Protein AF-A0A9D8H8R6-F1 (afdb_monomer)

Radius of gyration: 18.15 Å; Cα contacts (8 Å, |Δi|>4): 418; chains: 1; bounding box: 39×42×50 Å

Structure (mmCIF, N/CA/C/O backbone):
data_AF-A0A9D8H8R6-F1
#
_entry.id   AF-A0A9D8H8R6-F1
#
loop_
_atom_site.group_PDB
_atom_site.id
_atom_site.type_symbol
_atom_site.label_atom_id
_atom_site.label_alt_id
_atom_site.label_comp_id
_atom_site.label_asym_id
_atom_site.label_entity_id
_atom_site.label_seq_id
_atom_site.pdbx_PDB_ins_code
_atom_site.Cartn_x
_atom_site.Cartn_y
_atom_site.Cartn_z
_atom_site.occupancy
_atom_site.B_iso_or_equiv
_atom_site.auth_seq_id
_atom_site.auth_comp_id
_atom_site.auth_asym_id
_atom_site.auth_atom_id
_atom_site.pdbx_PDB_model_num
ATOM 1 N N . MET A 1 1 ? -8.840 13.798 24.757 1.00 87.50 1 MET A N 1
ATOM 2 C CA . MET A 1 1 ? -9.953 13.184 23.986 1.00 87.50 1 MET A CA 1
ATOM 3 C C . MET A 1 1 ? -10.235 11.785 24.534 1.00 87.50 1 MET A C 1
ATOM 5 O O . MET A 1 1 ? -9.310 11.179 25.064 1.00 87.50 1 MET A O 1
ATOM 9 N N . LYS A 1 2 ? -11.477 11.281 24.459 1.00 96.12 2 LYS A N 1
ATOM 10 C CA . LYS A 1 2 ? -11.848 9.933 24.943 1.00 96.12 2 LYS A CA 1
ATOM 11 C C . LYS A 1 2 ? -12.082 8.975 23.779 1.00 96.12 2 LYS A C 1
ATOM 13 O O . LYS A 1 2 ? -12.680 9.378 22.782 1.00 96.12 2 LYS A O 1
ATOM 18 N N . CYS A 1 3 ? -11.659 7.722 23.924 1.00 97.94 3 CYS A N 1
ATOM 19 C CA . CYS A 1 3 ? -11.933 6.657 22.969 1.00 97.94 3 CYS A CA 1
ATOM 20 C C . CYS A 1 3 ? -13.448 6.469 22.804 1.00 97.94 3 CYS A C 1
ATOM 22 O O . CYS A 1 3 ? -14.193 6.441 23.786 1.00 97.94 3 CYS A O 1
ATOM 24 N N . ARG A 1 4 ? -13.912 6.325 21.561 1.00 97.19 4 ARG A N 1
ATOM 25 C CA . ARG A 1 4 ? -15.327 6.125 21.229 1.00 97.19 4 ARG A CA 1
ATOM 26 C C . ARG A 1 4 ? -15.886 4.821 21.802 1.00 97.19 4 ARG A C 1
ATOM 28 O O . ARG A 1 4 ? -17.063 4.794 22.144 1.00 97.19 4 ARG A O 1
ATOM 35 N N . VAL A 1 5 ? -15.051 3.788 21.917 1.00 97.38 5 VAL A N 1
ATOM 36 C CA . VAL A 1 5 ? -15.456 2.447 22.358 1.00 97.38 5 VAL A CA 1
ATOM 37 C C . VAL A 1 5 ? -15.368 2.320 23.881 1.00 97.38 5 VAL A C 1
ATOM 39 O O . VAL A 1 5 ? -16.398 2.250 24.541 1.00 97.38 5 VAL A O 1
ATOM 42 N N . CYS A 1 6 ? -14.165 2.382 24.465 1.00 97.75 6 CYS A N 1
ATOM 43 C CA . CYS A 1 6 ? -13.973 2.148 25.906 1.00 97.75 6 CYS A CA 1
ATOM 44 C C . CYS A 1 6 ? -14.043 3.398 26.793 1.00 97.75 6 CYS A C 1
ATOM 46 O O . CYS A 1 6 ? -13.918 3.290 28.008 1.00 97.75 6 CYS A O 1
ATOM 48 N N . ARG A 1 7 ? -14.185 4.602 26.218 1.00 97.56 7 ARG A N 1
ATOM 49 C CA . ARG A 1 7 ? -14.162 5.898 26.936 1.00 97.56 7 ARG A CA 1
ATOM 50 C C . ARG A 1 7 ? -12.850 6.250 27.659 1.00 97.56 7 ARG A C 1
ATOM 52 O O . ARG A 1 7 ? -12.774 7.341 28.225 1.00 97.56 7 ARG A O 1
ATOM 59 N N . GLY A 1 8 ? -11.822 5.402 27.586 1.00 97.38 8 GLY A N 1
ATOM 60 C CA . GLY A 1 8 ? -10.466 5.685 28.071 1.00 97.38 8 GLY A CA 1
ATOM 61 C C . GLY A 1 8 ? -9.718 6.741 27.239 1.00 97.38 8 GLY A C 1
ATOM 62 O O . GLY A 1 8 ? -10.295 7.315 26.309 1.00 97.38 8 GLY A O 1
ATOM 63 N N . PRO A 1 9 ? -8.439 7.024 27.544 1.00 97.94 9 PRO A N 1
ATOM 64 C CA . PRO A 1 9 ? -7.635 7.999 26.803 1.00 97.94 9 PRO A CA 1
ATOM 65 C C . PRO A 1 9 ? -7.482 7.616 25.323 1.00 97.94 9 PRO A C 1
ATOM 67 O O . PRO A 1 9 ? -7.117 6.488 25.001 1.00 97.94 9 PRO A O 1
ATOM 70 N N . ALA A 1 10 ? -7.776 8.549 24.414 1.00 97.81 10 ALA A N 1
ATOM 71 C CA . ALA A 1 10 ? -7.543 8.360 22.981 1.00 97.81 10 ALA A CA 1
ATOM 72 C C . ALA A 1 10 ? -6.154 8.863 22.565 1.00 97.81 10 ALA A C 1
ATOM 74 O O . ALA A 1 10 ? -5.701 9.889 23.072 1.00 97.81 10 ALA A O 1
ATOM 75 N N . VAL A 1 11 ? -5.539 8.172 21.605 1.00 97.44 11 VAL A N 1
ATOM 76 C CA . VAL A 1 11 ? -4.229 8.500 21.013 1.00 97.44 11 VAL A CA 1
ATOM 77 C C . VAL A 1 11 ? -4.340 9.048 19.591 1.00 97.44 11 VAL A C 1
ATOM 79 O O . VAL A 1 11 ? -3.403 9.665 19.101 1.00 97.44 11 VAL A O 1
ATOM 82 N N . ILE A 1 12 ? -5.490 8.862 18.936 1.00 97.25 12 ILE A N 1
ATOM 83 C CA . ILE A 1 12 ? -5.758 9.389 17.597 1.00 97.25 12 ILE A CA 1
ATOM 84 C C . ILE A 1 12 ? -7.207 9.862 17.469 1.00 97.25 12 ILE A C 1
ATOM 86 O O . ILE A 1 12 ? -8.131 9.215 17.974 1.00 97.25 12 ILE A O 1
ATOM 90 N N . ASP A 1 13 ? -7.397 10.995 16.791 1.00 96.06 13 ASP A N 1
ATOM 91 C CA . ASP A 1 13 ? -8.686 11.492 16.312 1.00 96.06 13 ASP A CA 1
ATOM 92 C C . ASP A 1 13 ? -8.843 11.235 14.809 1.00 96.06 13 ASP A C 1
ATOM 94 O O . ASP A 1 13 ? -7.992 11.610 14.003 1.00 96.06 13 ASP A O 1
ATOM 98 N N . LEU A 1 14 ? -9.961 10.623 14.427 1.00 95.12 14 LEU A N 1
ATOM 99 C CA . LEU A 1 14 ? -10.373 10.398 13.045 1.00 95.12 14 LEU A CA 1
ATOM 100 C C . LEU A 1 14 ? -11.622 11.237 12.768 1.00 95.12 14 LEU A C 1
ATOM 102 O O . LEU A 1 14 ? -12.759 10.785 12.941 1.00 95.12 14 LEU A O 1
ATOM 106 N N . ARG A 1 15 ? -11.405 12.491 12.357 1.00 92.19 15 ARG A N 1
ATOM 107 C CA . ARG A 1 15 ? -12.470 13.494 12.181 1.00 92.19 15 ARG A CA 1
ATOM 108 C C . ARG A 1 15 ? -13.528 13.070 11.168 1.00 92.19 15 ARG A C 1
ATOM 110 O O . ARG A 1 15 ? -14.710 13.178 11.477 1.00 92.19 15 ARG A O 1
ATOM 117 N N . ARG A 1 16 ? -13.123 12.474 10.040 1.00 92.19 16 ARG A N 1
ATOM 118 C CA . ARG A 1 16 ? -14.040 11.916 9.027 1.00 92.19 16 ARG A CA 1
ATOM 119 C C . ARG A 1 16 ? -14.986 10.829 9.558 1.00 92.19 16 ARG A C 1
ATOM 121 O O . ARG A 1 16 ? -16.041 10.578 8.991 1.00 92.19 16 ARG A O 1
ATOM 128 N N . HIS A 1 17 ? -14.625 10.173 10.664 1.00 89.81 17 HIS A N 1
ATOM 129 C CA . HIS A 1 17 ? -15.460 9.175 11.340 1.00 89.81 17 HIS A CA 1
ATOM 130 C C . HIS A 1 17 ? -16.143 9.718 12.599 1.00 89.81 17 HIS A C 1
ATOM 132 O O . HIS A 1 17 ? -16.852 8.970 13.284 1.00 89.81 17 HIS A O 1
ATOM 138 N N . ASN A 1 18 ? -15.920 10.997 12.924 1.00 92.38 18 ASN A N 1
ATOM 139 C CA . ASN A 1 18 ? -16.314 11.627 14.178 1.00 92.38 18 ASN A CA 1
ATOM 140 C C . ASN A 1 18 ? -16.011 10.705 15.379 1.00 92.38 18 ASN A C 1
ATOM 142 O O . ASN A 1 18 ? -16.887 10.340 16.172 1.00 92.38 18 ASN A O 1
ATOM 146 N N . ALA A 1 19 ? -14.781 10.191 15.426 1.00 95.19 19 ALA A N 1
ATOM 147 C CA . ALA A 1 19 ? -14.370 9.170 16.377 1.00 95.19 19 ALA A CA 1
ATOM 148 C C . ALA A 1 19 ? -12.926 9.387 16.824 1.00 95.19 19 ALA A C 1
ATOM 150 O O . ALA A 1 19 ? -12.072 9.758 16.029 1.00 95.19 19 ALA A O 1
ATOM 151 N N . ASN A 1 20 ? -12.652 9.087 18.092 1.00 97.38 20 ASN A N 1
ATOM 152 C CA . ASN A 1 20 ? -11.293 9.007 18.619 1.00 97.38 20 ASN A CA 1
ATOM 153 C C . ASN A 1 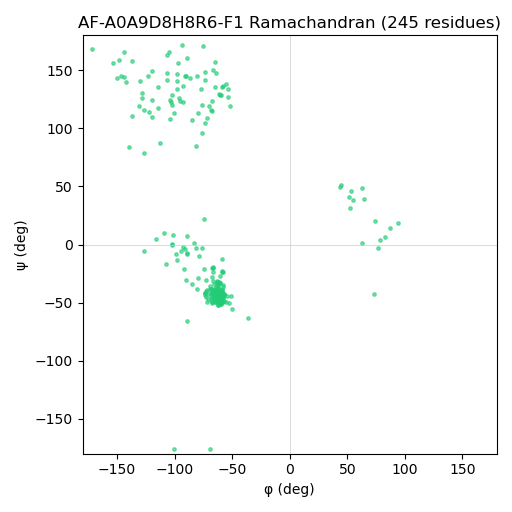20 ? -11.058 7.593 19.139 1.00 97.38 20 ASN A C 1
ATOM 155 O O . ASN A 1 20 ? -11.990 6.964 19.653 1.00 97.38 20 ASN A O 1
ATOM 159 N N . PHE A 1 21 ? -9.826 7.106 19.078 1.00 98.31 21 PHE A N 1
ATOM 160 C CA . PHE A 1 21 ? -9.501 5.737 19.461 1.00 98.31 21 PHE A CA 1
ATOM 161 C C . PHE A 1 21 ? -8.315 5.689 20.427 1.00 98.31 21 PHE A C 1
ATOM 163 O O . PHE A 1 21 ? -7.374 6.472 20.307 1.00 98.31 21 PHE A O 1
ATOM 170 N N . CYS A 1 22 ? -8.386 4.800 21.424 1.00 98.38 22 CYS A N 1
ATOM 171 C CA . CYS A 1 22 ? -7.199 4.354 22.157 1.00 98.38 22 CYS A CA 1
ATOM 172 C C . CYS A 1 22 ? -6.404 3.371 21.268 1.00 98.38 22 CYS A C 1
ATOM 174 O O . CYS A 1 22 ? -6.938 2.966 20.232 1.00 98.38 22 CYS A O 1
ATOM 176 N N . PRO A 1 23 ? -5.178 2.966 21.649 1.00 98.38 23 PRO A N 1
ATOM 177 C CA . PRO A 1 23 ? -4.340 2.087 20.829 1.00 98.38 23 PRO A CA 1
ATOM 178 C C . PRO A 1 23 ? -5.060 0.823 20.339 1.00 98.38 23 PRO A C 1
ATOM 180 O O . PRO A 1 23 ? -5.199 0.619 19.138 1.00 98.38 23 PRO A O 1
ATOM 183 N N . GLU A 1 24 ? -5.621 0.040 21.262 1.00 98.25 24 GLU A N 1
ATOM 184 C CA . GLU A 1 24 ?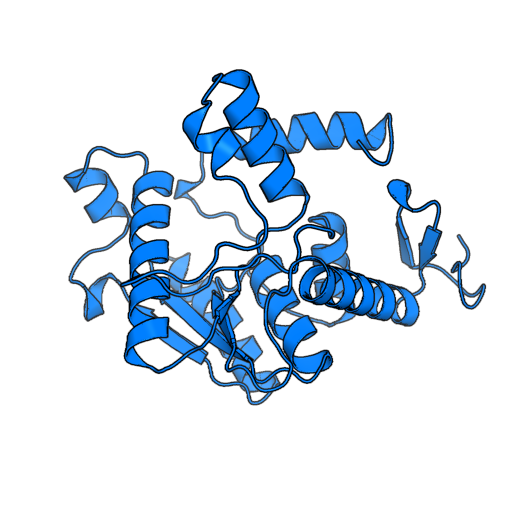 -6.287 -1.237 20.966 1.00 98.25 24 GLU A CA 1
ATOM 185 C C . GLU A 1 24 ? -7.463 -1.076 19.993 1.00 98.25 24 GLU A C 1
ATOM 187 O O . GLU A 1 24 ? -7.570 -1.778 18.989 1.00 98.25 24 GLU A O 1
ATOM 192 N N . HIS A 1 25 ? -8.343 -0.104 20.254 1.00 98.50 25 HIS A N 1
ATOM 193 C CA . HIS A 1 25 ? -9.523 0.109 19.417 1.00 98.50 25 HIS A CA 1
ATOM 194 C C . HIS A 1 25 ? -9.197 0.765 18.074 1.00 98.50 25 HIS A C 1
ATOM 196 O O . HIS A 1 25 ? -10.002 0.662 17.150 1.00 98.50 25 HIS A O 1
ATOM 202 N N . PHE A 1 26 ? -8.057 1.448 17.952 1.00 98.56 26 PHE A N 1
ATOM 203 C CA . PHE A 1 26 ? -7.596 1.960 16.666 1.00 98.56 26 PHE A CA 1
ATOM 204 C C . PHE A 1 26 ? -7.094 0.822 15.775 1.00 98.56 26 PHE A C 1
ATOM 206 O O . PHE A 1 26 ? -7.484 0.727 14.617 1.00 98.56 26 PHE A O 1
ATOM 213 N N . VAL A 1 27 ? -6.304 -0.088 16.338 1.00 98.56 27 VAL A N 1
ATOM 214 C CA . VAL A 1 27 ? -5.822 -1.279 15.633 1.00 98.56 27 VAL A CA 1
ATOM 215 C C . VAL A 1 27 ? -6.999 -2.144 15.167 1.00 98.56 27 VAL A C 1
ATOM 217 O O . VAL A 1 27 ? -7.095 -2.467 13.984 1.00 98.56 27 VAL A O 1
ATOM 220 N N . ALA A 1 28 ? -7.977 -2.390 16.047 1.00 98.44 28 ALA A N 1
ATOM 221 C CA . ALA A 1 28 ? -9.216 -3.082 15.683 1.00 98.44 28 ALA A CA 1
ATOM 222 C C . ALA A 1 28 ? -10.028 -2.335 14.602 1.00 98.44 28 ALA A C 1
ATOM 224 O O . ALA A 1 28 ? -10.685 -2.957 13.765 1.00 98.44 28 ALA A O 1
ATOM 225 N N . HIS A 1 29 ? -9.992 -0.996 14.593 1.00 98.19 29 HIS A N 1
ATOM 226 C CA . HIS A 1 29 ? -10.621 -0.198 13.542 1.00 98.19 29 HIS A CA 1
ATOM 227 C C . HIS A 1 29 ? -9.943 -0.412 12.180 1.00 98.19 29 HIS A C 1
ATOM 229 O O . HIS A 1 29 ? -10.655 -0.590 11.190 1.00 98.19 29 HIS A O 1
ATOM 235 N N . CYS A 1 30 ? -8.607 -0.448 12.128 1.00 98.69 30 CYS A N 1
ATOM 236 C CA . CYS A 1 30 ? -7.853 -0.742 10.906 1.00 98.69 30 CYS A CA 1
ATOM 237 C C . CYS A 1 30 ? -8.156 -2.152 10.377 1.00 98.69 30 CYS A C 1
ATOM 239 O O . CYS A 1 30 ? -8.500 -2.297 9.203 1.00 98.69 30 CYS A O 1
ATOM 241 N N . GLU A 1 31 ? -8.124 -3.170 11.246 1.00 98.69 31 GLU A N 1
ATOM 242 C CA . GLU A 1 31 ? -8.502 -4.550 10.902 1.00 98.69 31 GLU A CA 1
ATOM 243 C C . GLU A 1 31 ? -9.917 -4.618 10.306 1.00 98.69 31 GLU A C 1
ATOM 245 O O . GLU A 1 31 ? -10.147 -5.265 9.282 1.00 98.69 31 GLU A O 1
ATOM 250 N N . GLU A 1 32 ? -10.876 -3.905 10.902 1.00 98.38 32 GLU A N 1
ATOM 251 C CA . GLU A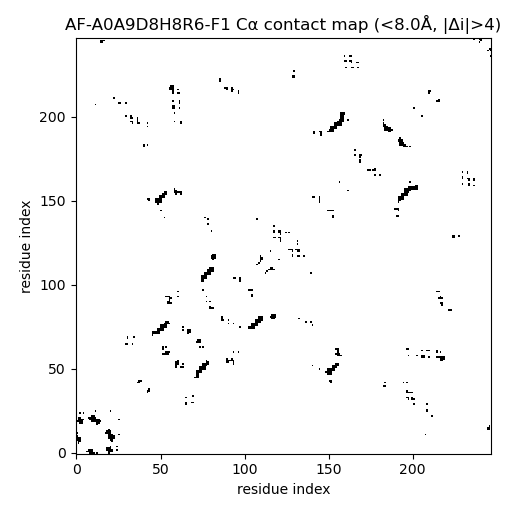 1 32 ? -12.251 -3.864 10.410 1.00 98.38 32 GLU A CA 1
ATOM 252 C C . GLU A 1 32 ? -12.389 -3.105 9.080 1.00 98.38 32 GLU A C 1
ATOM 254 O O . GLU A 1 32 ? -13.178 -3.522 8.231 1.00 98.38 32 GLU A O 1
ATOM 259 N N . GLN A 1 33 ? -11.631 -2.026 8.844 1.00 98.50 33 GLN A N 1
ATOM 260 C CA . GLN A 1 33 ? -11.639 -1.359 7.535 1.00 98.50 33 GLN A CA 1
ATOM 261 C C . GLN A 1 33 ? -11.088 -2.271 6.433 1.00 98.50 33 GLN A C 1
ATOM 263 O O . GLN A 1 33 ? -11.703 -2.352 5.367 1.00 98.50 33 GLN A O 1
ATOM 268 N N . VAL A 1 34 ? -10.001 -3.005 6.695 1.00 98.75 34 VAL A N 1
ATOM 269 C CA . VAL A 1 34 ? -9.450 -3.989 5.747 1.00 98.75 34 VAL A CA 1
ATOM 270 C C . VAL A 1 34 ? -10.442 -5.126 5.512 1.00 98.75 34 VAL A C 1
ATOM 272 O O . VAL A 1 34 ? -10.749 -5.446 4.365 1.00 98.75 34 VAL A O 1
ATOM 275 N N . ARG A 1 35 ? -11.037 -5.691 6.570 1.00 98.44 35 ARG A N 1
ATOM 276 C CA . ARG A 1 35 ? -12.062 -6.742 6.447 1.00 98.44 35 ARG A CA 1
ATOM 277 C C . ARG A 1 35 ? -13.256 -6.275 5.614 1.00 98.44 35 ARG A C 1
ATOM 279 O O . ARG A 1 35 ? -13.743 -7.017 4.761 1.00 98.44 35 ARG A O 1
ATOM 286 N N . ARG A 1 36 ? -13.722 -5.039 5.825 1.00 98.31 36 ARG A N 1
ATOM 287 C CA . ARG A 1 36 ? -14.791 -4.431 5.017 1.00 98.31 36 ARG A CA 1
ATOM 288 C C . ARG A 1 36 ? -14.381 -4.266 3.564 1.00 98.31 36 ARG A C 1
ATOM 290 O O . ARG A 1 36 ? -15.194 -4.572 2.700 1.00 98.31 36 ARG A O 1
ATOM 297 N N . ALA A 1 37 ? -13.161 -3.804 3.297 1.00 98.38 37 ALA A N 1
ATOM 298 C CA . ALA A 1 37 ? -12.640 -3.650 1.943 1.00 98.38 37 ALA A CA 1
ATOM 299 C C . ALA A 1 37 ? -12.610 -4.987 1.191 1.00 98.38 37 ALA A C 1
ATOM 301 O O . ALA A 1 37 ? -13.184 -5.094 0.106 1.00 98.38 37 ALA A O 1
ATOM 302 N N . VAL A 1 38 ? -12.014 -6.008 1.813 1.00 98.50 38 VAL A N 1
ATOM 303 C CA . VAL A 1 38 ? -11.887 -7.356 1.246 1.00 98.50 38 VAL A CA 1
ATOM 304 C C . VAL A 1 38 ? -13.259 -7.950 0.937 1.00 98.50 38 VAL A C 1
ATOM 306 O O . VAL A 1 38 ? -13.487 -8.412 -0.179 1.00 98.50 38 VAL A O 1
ATOM 309 N N . ARG A 1 39 ? -14.206 -7.863 1.881 1.00 98.00 39 ARG A N 1
ATOM 310 C CA . ARG A 1 39 ? -15.570 -8.386 1.699 1.00 98.00 39 ARG A CA 1
ATOM 311 C C . ARG A 1 39 ? -16.382 -7.608 0.668 1.00 98.00 39 ARG A C 1
ATOM 313 O O . ARG A 1 39 ? -17.078 -8.221 -0.130 1.00 98.00 39 ARG A O 1
ATOM 320 N N . HIS A 1 40 ? -16.326 -6.276 0.696 1.00 98.19 40 HIS A N 1
ATOM 321 C CA . HIS A 1 40 ? -17.148 -5.429 -0.173 1.00 98.19 40 HIS A CA 1
ATOM 322 C C . HIS A 1 40 ? -16.823 -5.636 -1.653 1.00 98.19 40 HIS A C 1
ATOM 324 O O . HIS A 1 40 ? -17.733 -5.670 -2.475 1.00 98.19 40 HIS A O 1
ATOM 330 N N . PHE A 1 41 ? -15.540 -5.813 -1.973 1.00 97.94 41 PHE A N 1
ATOM 331 C CA . PHE A 1 41 ? -15.076 -6.009 -3.344 1.00 97.94 41 PHE A CA 1
ATOM 332 C C . PHE A 1 41 ? -14.768 -7.465 -3.702 1.00 97.94 41 PHE A C 1
ATOM 334 O O . PHE A 1 41 ? -14.204 -7.698 -4.768 1.00 97.94 41 PHE A O 1
ATOM 341 N N . ALA A 1 42 ? -15.102 -8.425 -2.828 1.00 97.69 42 ALA A N 1
ATOM 342 C CA . ALA A 1 42 ? -14.752 -9.839 -2.995 1.00 97.69 42 ALA A CA 1
ATOM 343 C C . ALA A 1 42 ? -13.283 -10.012 -3.440 1.00 97.69 42 ALA A C 1
ATOM 345 O O . ALA A 1 42 ? -12.979 -10.622 -4.469 1.00 97.69 42 ALA A O 1
ATOM 346 N N . MET A 1 43 ? -12.372 -9.365 -2.700 1.00 98.50 43 MET A N 1
ATOM 347 C CA . MET A 1 43 ? -10.963 -9.262 -3.085 1.00 98.50 43 MET A CA 1
ATOM 348 C C . MET A 1 43 ? -10.283 -10.634 -3.107 1.00 98.50 43 MET A C 1
ATOM 350 O O . MET A 1 43 ? -9.530 -10.897 -4.039 1.00 98.50 43 MET A O 1
ATOM 354 N N . PHE A 1 44 ? -10.545 -11.465 -2.099 1.00 98.06 44 PHE A N 1
ATOM 355 C CA . PHE A 1 44 ? -10.046 -12.833 -1.925 1.00 98.06 44 PHE A CA 1
ATOM 356 C C . PHE A 1 44 ? -10.763 -13.491 -0.732 1.00 98.06 44 PHE A C 1
ATOM 358 O O . PHE A 1 44 ? -11.450 -12.808 0.039 1.00 98.06 44 PHE A O 1
ATOM 365 N N . GLU A 1 45 ? -10.609 -14.803 -0.591 1.00 96.50 45 GLU A N 1
ATOM 366 C CA . GLU A 1 45 ? -11.192 -15.638 0.462 1.00 96.50 45 GLU A CA 1
ATOM 367 C C . GLU A 1 45 ? -10.136 -16.086 1.497 1.00 96.50 45 GLU A C 1
ATOM 369 O O . GLU A 1 45 ? -8.939 -16.021 1.229 1.00 96.50 45 GLU A O 1
ATOM 374 N N . PRO A 1 46 ? -10.531 -16.552 2.701 1.00 93.25 46 PRO A N 1
ATOM 375 C CA . PRO A 1 46 ? -9.579 -16.990 3.731 1.00 93.25 46 PRO A CA 1
ATOM 376 C C . PRO A 1 46 ? -8.620 -18.120 3.320 1.00 93.25 46 PRO A C 1
ATOM 378 O O . PRO A 1 46 ? -7.570 -18.258 3.939 1.00 93.25 46 PRO A O 1
ATOM 381 N N . GLY A 1 47 ? -8.980 -18.934 2.323 1.00 94.62 47 GLY A N 1
ATOM 382 C CA . GLY A 1 47 ? -8.136 -20.020 1.810 1.00 94.62 47 GLY A CA 1
ATOM 383 C C . GLY A 1 47 ? -7.179 -19.614 0.685 1.00 94.62 47 GLY A C 1
ATOM 384 O O . GLY A 1 47 ? -6.344 -20.429 0.300 1.00 94.62 47 GLY A O 1
ATOM 385 N N . ASP A 1 48 ? -7.296 -18.390 0.165 1.00 98.12 48 ASP A N 1
ATOM 386 C CA . ASP A 1 48 ? -6.480 -17.910 -0.950 1.00 98.12 48 ASP A CA 1
ATOM 387 C C . ASP A 1 48 ? -5.044 -17.618 -0.496 1.00 98.12 48 ASP A C 1
ATOM 389 O O . ASP A 1 48 ? -4.803 -17.040 0.571 1.00 98.12 48 ASP A O 1
ATOM 393 N N . ARG A 1 49 ? -4.069 -17.949 -1.347 1.00 98.06 49 ARG A N 1
ATOM 394 C CA . ARG A 1 49 ? -2.669 -17.562 -1.159 1.00 98.06 49 ARG A CA 1
ATOM 395 C C . ARG A 1 49 ? -2.473 -16.120 -1.602 1.00 98.06 49 ARG A C 1
ATOM 397 O O . ARG A 1 49 ? -2.550 -15.792 -2.790 1.00 98.06 49 ARG A O 1
ATOM 404 N N . VAL A 1 50 ? -2.170 -15.256 -0.640 1.00 98.75 50 VAL A N 1
ATOM 405 C CA . VAL A 1 50 ? -2.010 -13.819 -0.858 1.00 98.75 50 VAL A CA 1
ATOM 406 C C . VAL A 1 50 ? -0.538 -13.465 -1.043 1.00 98.75 50 VAL A C 1
ATOM 408 O O . VAL A 1 50 ? 0.290 -13.745 -0.181 1.00 98.75 50 VAL A O 1
ATOM 411 N N . LEU A 1 51 ? -0.220 -12.779 -2.140 1.00 98.88 51 LEU A N 1
ATOM 412 C CA . LEU A 1 51 ? 1.090 -12.172 -2.365 1.00 98.88 51 LEU A CA 1
ATOM 413 C C . LEU A 1 51 ? 1.030 -10.676 -2.060 1.00 98.88 51 LEU A C 1
ATOM 415 O O . LEU A 1 51 ? 0.381 -9.914 -2.780 1.00 98.88 51 LEU A O 1
ATOM 419 N N . VAL A 1 52 ? 1.718 -10.220 -1.020 1.00 98.88 52 VAL A N 1
ATOM 420 C CA . VAL A 1 52 ? 1.781 -8.797 -0.667 1.00 98.88 52 VAL A CA 1
ATOM 421 C C . VAL A 1 52 ? 2.998 -8.164 -1.331 1.00 98.88 52 VAL A C 1
ATOM 423 O O . VAL A 1 52 ? 4.127 -8.577 -1.101 1.00 98.88 52 VAL A O 1
ATOM 426 N N . ALA A 1 53 ? 2.794 -7.129 -2.143 1.00 98.56 53 ALA A N 1
ATOM 427 C CA . ALA A 1 53 ? 3.889 -6.326 -2.677 1.00 98.56 53 ALA A CA 1
ATOM 428 C C . ALA A 1 53 ? 4.464 -5.426 -1.569 1.00 98.56 53 ALA A C 1
ATOM 430 O O . ALA A 1 53 ? 3.854 -4.414 -1.209 1.00 98.56 53 ALA A O 1
ATOM 431 N N . VAL A 1 54 ? 5.636 -5.790 -1.045 1.00 98.00 54 VAL A N 1
ATOM 432 C CA . VAL A 1 54 ? 6.294 -5.134 0.092 1.00 98.00 54 VAL A CA 1
ATOM 433 C C . VAL A 1 54 ? 7.427 -4.246 -0.406 1.00 98.00 54 VAL A C 1
ATOM 435 O O . VAL A 1 54 ? 8.348 -4.722 -1.060 1.00 98.00 54 VAL A O 1
ATOM 438 N N . SER A 1 55 ? 7.385 -2.951 -0.090 1.00 95.69 55 SER A N 1
ATOM 439 C CA . SER A 1 55 ? 8.438 -1.997 -0.471 1.00 95.69 55 SER A CA 1
ATOM 440 C C . SER A 1 55 ? 9.389 -1.643 0.671 1.00 95.69 55 SER A C 1
ATOM 442 O O . SER A 1 55 ? 10.249 -0.797 0.479 1.00 95.69 55 SER A O 1
ATOM 444 N N . GLY A 1 56 ? 9.188 -2.196 1.872 1.00 95.56 56 GLY A N 1
ATOM 445 C CA . GLY A 1 56 ? 9.870 -1.747 3.097 1.00 95.56 56 GLY A CA 1
ATOM 446 C C . GLY A 1 56 ? 9.310 -0.440 3.678 1.00 95.56 56 GLY A C 1
ATOM 447 O O . GLY A 1 56 ? 9.727 -0.008 4.749 1.00 95.56 56 GLY A O 1
ATOM 448 N N . GLY A 1 57 ? 8.337 0.172 2.996 1.00 96.81 57 GLY A N 1
ATOM 449 C CA . GLY A 1 57 ? 7.637 1.364 3.458 1.00 96.81 57 GLY A CA 1
ATOM 450 C C . GLY A 1 57 ? 6.409 1.034 4.303 1.00 96.81 57 GLY A C 1
ATOM 451 O O . GLY A 1 57 ? 5.829 -0.056 4.201 1.00 96.81 57 GLY A O 1
ATOM 452 N N . LYS A 1 58 ? 5.987 2.036 5.077 1.00 97.31 58 LYS A N 1
ATOM 453 C CA . LYS A 1 58 ? 4.844 2.042 5.998 1.00 97.31 58 LYS A CA 1
ATOM 454 C C . LYS A 1 58 ? 3.630 1.247 5.511 1.00 97.31 58 LYS A C 1
ATOM 456 O O . LYS A 1 58 ? 3.251 0.271 6.148 1.00 97.31 58 LYS A O 1
ATOM 461 N N . ASP A 1 59 ? 3.014 1.640 4.395 1.00 98.25 59 ASP A N 1
ATOM 462 C CA . ASP A 1 59 ? 1.708 1.090 3.996 1.00 98.25 59 ASP A CA 1
ATOM 463 C C . ASP A 1 59 ? 1.803 -0.379 3.594 1.00 98.25 59 ASP A C 1
ATOM 465 O O . ASP A 1 59 ? 0.930 -1.179 3.914 1.00 98.25 59 ASP A O 1
ATOM 469 N N . SER A 1 60 ? 2.888 -0.756 2.919 1.00 98.25 60 SER A N 1
ATOM 470 C CA . SER A 1 60 ? 3.085 -2.135 2.480 1.00 98.25 60 SER A CA 1
ATOM 471 C C . SER A 1 60 ? 3.347 -3.091 3.648 1.00 98.25 60 SER A C 1
ATOM 473 O O . SER A 1 60 ? 2.803 -4.194 3.664 1.00 98.25 60 SER A O 1
ATOM 475 N N . LEU A 1 61 ? 4.109 -2.649 4.656 1.00 98.62 61 LEU A N 1
ATOM 476 C CA . LEU A 1 61 ? 4.354 -3.423 5.874 1.00 98.62 61 LEU A CA 1
ATOM 477 C C . LEU A 1 61 ? 3.115 -3.460 6.777 1.00 98.62 61 LEU A C 1
ATOM 479 O O . LEU A 1 61 ? 2.782 -4.521 7.295 1.00 98.62 61 LEU A O 1
ATOM 483 N N . ALA A 1 62 ? 2.390 -2.344 6.914 1.00 98.69 62 ALA A N 1
ATOM 484 C CA . ALA A 1 62 ? 1.118 -2.299 7.636 1.00 98.69 62 ALA A CA 1
ATOM 485 C C . ALA A 1 62 ? 0.069 -3.219 6.999 1.00 98.69 62 ALA A C 1
ATOM 487 O O . ALA A 1 62 ? -0.621 -3.946 7.707 1.00 98.69 62 ALA A O 1
ATOM 488 N N . LEU A 1 63 ? -0.036 -3.224 5.665 1.00 98.81 63 LEU A N 1
ATOM 489 C CA . LEU A 1 63 ? -0.925 -4.132 4.946 1.00 98.81 63 LEU A CA 1
ATOM 490 C C . LEU A 1 63 ? -0.561 -5.590 5.219 1.00 98.81 63 LEU A C 1
ATOM 492 O O . LEU A 1 63 ? -1.451 -6.387 5.505 1.00 98.81 63 LEU A O 1
ATOM 496 N N . TRP A 1 64 ? 0.725 -5.935 5.130 1.00 98.81 64 TRP A N 1
ATOM 497 C CA . TRP A 1 64 ? 1.169 -7.300 5.388 1.00 98.81 64 TRP A CA 1
ATOM 498 C C . TRP A 1 64 ? 0.814 -7.738 6.816 1.00 98.81 64 TRP A C 1
ATOM 500 O O . TRP A 1 64 ? 0.210 -8.793 6.997 1.00 98.81 64 TRP A O 1
ATOM 510 N N . ASP A 1 65 ? 1.066 -6.870 7.800 1.00 98.75 65 ASP A N 1
ATOM 511 C CA . ASP A 1 65 ? 0.720 -7.086 9.208 1.00 98.75 65 ASP A CA 1
ATOM 512 C C . ASP A 1 65 ? -0.781 -7.310 9.417 1.00 98.75 65 ASP A C 1
ATOM 514 O O . ASP A 1 65 ? -1.192 -8.296 10.029 1.00 98.75 65 ASP A O 1
ATOM 518 N N . LEU A 1 66 ? -1.609 -6.425 8.857 1.00 98.75 66 LEU A N 1
ATOM 519 C CA . LEU A 1 66 ? -3.064 -6.493 8.963 1.00 98.75 66 LEU A CA 1
ATOM 520 C C . LEU A 1 66 ? -3.614 -7.787 8.358 1.00 98.75 66 LEU A C 1
ATOM 522 O O . LEU A 1 66 ? -4.510 -8.395 8.937 1.00 98.75 66 LEU A O 1
ATOM 526 N N . LEU A 1 67 ? -3.089 -8.229 7.212 1.00 98.69 67 LEU A N 1
ATOM 527 C CA . LEU A 1 67 ? -3.537 -9.467 6.574 1.00 98.69 67 LEU A CA 1
ATOM 528 C C . LEU A 1 67 ? -3.177 -10.704 7.404 1.00 98.69 67 LEU A C 1
ATOM 530 O O . LEU A 1 67 ? -4.035 -11.566 7.598 1.00 98.69 67 LEU A O 1
ATOM 534 N N . VAL A 1 68 ? -1.962 -10.758 7.955 1.00 98.06 68 VAL A N 1
ATOM 535 C CA . VAL A 1 68 ? -1.531 -11.852 8.840 1.00 98.06 68 VAL A CA 1
ATOM 536 C C . VAL A 1 68 ? -2.379 -11.889 10.115 1.00 98.06 68 VAL A C 1
ATOM 538 O O . VAL A 1 68 ? -2.889 -12.943 10.486 1.00 98.06 68 VAL A O 1
ATOM 541 N N . ARG A 1 69 ? -2.616 -10.738 10.757 1.00 97.50 69 ARG A N 1
ATOM 542 C CA . ARG A 1 69 ? -3.469 -10.639 11.960 1.00 97.50 69 ARG A CA 1
ATOM 543 C C . ARG A 1 69 ? -4.916 -11.051 11.711 1.00 97.50 69 ARG A C 1
ATOM 545 O O . ARG A 1 69 ? -5.567 -11.595 12.598 1.00 97.50 69 ARG A O 1
ATOM 552 N N . LEU A 1 70 ? -5.420 -10.803 10.504 1.00 97.94 70 LEU A N 1
ATOM 553 C CA . LEU A 1 70 ? -6.750 -11.231 10.073 1.00 97.94 70 LEU A CA 1
ATOM 554 C C . LEU A 1 70 ? -6.827 -12.728 9.725 1.00 97.94 70 LEU A C 1
ATOM 556 O O . LEU A 1 70 ? -7.924 -13.210 9.439 1.00 97.94 70 LEU A O 1
ATOM 560 N N . GLY A 1 71 ? -5.708 -13.455 9.784 1.00 97.62 71 GLY A N 1
ATOM 561 C CA . GLY A 1 71 ? -5.640 -14.900 9.578 1.00 97.62 71 GLY A CA 1
ATOM 562 C C . GLY A 1 71 ? -5.470 -15.334 8.122 1.00 97.62 71 GLY A C 1
ATOM 563 O O . GLY A 1 71 ? -5.689 -16.506 7.829 1.00 97.62 71 GLY A O 1
ATOM 564 N N . TYR A 1 72 ? -5.104 -14.427 7.211 1.00 98.12 72 TYR A N 1
ATOM 565 C CA . TYR A 1 72 ? -4.829 -14.789 5.818 1.00 98.12 72 TYR A CA 1
ATOM 566 C C . TYR A 1 72 ? -3.419 -15.366 5.658 1.00 98.12 72 TYR A C 1
ATOM 568 O O . TYR A 1 72 ? -2.467 -14.901 6.289 1.00 98.12 72 TYR A O 1
ATOM 576 N N . THR A 1 73 ? -3.267 -16.334 4.754 1.00 96.69 73 THR A N 1
ATOM 577 C CA . THR A 1 73 ? -1.956 -16.839 4.328 1.00 96.69 73 THR A CA 1
ATOM 578 C C . THR A 1 73 ? -1.314 -15.839 3.368 1.00 96.69 73 THR A C 1
ATOM 580 O O . THR A 1 73 ? -1.623 -15.823 2.176 1.00 96.69 73 THR A O 1
ATOM 583 N N . ALA A 1 74 ? -0.454 -14.972 3.905 1.00 98.31 74 ALA A N 1
ATOM 584 C CA . ALA A 1 74 ? 0.137 -13.858 3.175 1.00 98.31 74 ALA A CA 1
ATOM 585 C C . ALA A 1 74 ? 1.670 -13.915 3.171 1.00 98.31 74 ALA A C 1
ATOM 587 O O . ALA A 1 74 ? 2.305 -13.686 4.202 1.00 98.31 74 ALA A O 1
ATOM 588 N N . ASP A 1 75 ? 2.249 -14.118 1.989 1.00 98.75 75 ASP A N 1
ATOM 589 C CA . ASP A 1 75 ? 3.692 -14.044 1.755 1.00 98.75 75 ASP A CA 1
ATOM 590 C C . ASP A 1 75 ? 4.058 -12.668 1.174 1.00 98.75 75 ASP A C 1
ATOM 592 O O . ASP A 1 75 ? 3.285 -12.046 0.438 1.00 98.75 75 ASP A O 1
ATOM 596 N N . GLY A 1 76 ? 5.244 -12.166 1.506 1.00 98.75 76 GLY A N 1
ATOM 597 C CA . GLY A 1 76 ? 5.751 -10.893 1.003 1.00 98.75 76 GLY A CA 1
ATOM 598 C C . GLY A 1 76 ? 6.551 -11.065 -0.287 1.00 98.75 76 GLY A C 1
ATOM 599 O O . GLY A 1 76 ? 7.298 -12.028 -0.439 1.00 98.75 76 GLY A O 1
ATOM 600 N N . LEU A 1 77 ? 6.468 -10.091 -1.191 1.00 98.75 77 LEU A N 1
ATOM 601 C CA . LEU A 1 77 ? 7.353 -9.952 -2.347 1.00 98.75 77 LEU A CA 1
ATOM 602 C C . LEU A 1 77 ? 7.971 -8.558 -2.370 1.00 98.75 77 LEU A C 1
ATOM 604 O O . LEU A 1 77 ? 7.275 -7.563 -2.585 1.00 98.75 77 LEU A O 1
ATOM 608 N N . TYR A 1 78 ? 9.289 -8.510 -2.215 1.00 98.38 78 TYR A N 1
ATOM 609 C CA . TYR A 1 78 ? 10.099 -7.319 -2.412 1.00 98.38 78 TYR A CA 1
ATOM 610 C C . TYR A 1 78 ? 10.744 -7.325 -3.800 1.00 98.38 78 TYR A C 1
ATOM 612 O O . TYR A 1 78 ? 11.201 -8.364 -4.280 1.00 98.38 78 TYR A O 1
ATOM 620 N N . VAL A 1 79 ? 10.802 -6.151 -4.436 1.00 97.06 79 VAL A N 1
ATOM 621 C CA . VAL A 1 79 ? 11.466 -5.966 -5.733 1.00 97.06 79 VAL A CA 1
ATOM 622 C C . VAL A 1 79 ? 12.591 -4.945 -5.592 1.00 97.06 79 VAL A C 1
ATOM 624 O O . VAL A 1 79 ? 12.314 -3.757 -5.432 1.00 97.06 79 VAL A O 1
ATOM 627 N N . GLY A 1 80 ? 13.840 -5.408 -5.668 1.00 94.75 80 GLY A N 1
ATOM 628 C CA . GLY A 1 80 ? 15.044 -4.578 -5.646 1.00 94.75 80 GLY A CA 1
ATOM 629 C C . GLY A 1 80 ? 15.167 -3.770 -6.930 1.00 94.75 80 GLY A C 1
ATOM 630 O O . GLY A 1 80 ? 15.203 -4.329 -8.020 1.00 94.75 80 GLY A O 1
ATOM 631 N N . LEU A 1 81 ? 15.170 -2.441 -6.816 1.00 92.88 81 LEU A N 1
ATOM 632 C CA . LEU A 1 81 ? 15.038 -1.537 -7.964 1.00 92.88 81 LEU A CA 1
ATOM 633 C C . LEU A 1 81 ? 16.377 -1.057 -8.545 1.00 92.88 81 LEU A C 1
ATOM 635 O O . LEU A 1 81 ? 16.370 -0.359 -9.565 1.00 92.88 81 LEU A O 1
ATOM 639 N N . GLY A 1 82 ? 17.500 -1.395 -7.904 1.00 89.12 82 GLY A N 1
ATOM 640 C CA . GLY A 1 82 ? 18.828 -0.899 -8.278 1.00 89.12 82 GLY A CA 1
ATOM 641 C C . GLY A 1 82 ? 18.968 0.614 -8.097 1.00 89.12 82 GLY A C 1
ATOM 642 O O . GLY A 1 82 ? 19.499 1.299 -8.964 1.00 89.12 82 GLY A O 1
ATOM 643 N N . ILE A 1 83 ? 18.387 1.154 -7.023 1.00 89.00 83 ILE A N 1
ATOM 644 C CA . ILE A 1 83 ? 18.514 2.564 -6.631 1.00 89.00 83 ILE A CA 1
ATOM 645 C C . ILE A 1 83 ? 19.486 2.616 -5.457 1.00 89.00 83 ILE A C 1
ATOM 647 O O . ILE A 1 83 ? 19.120 2.172 -4.363 1.00 89.00 83 ILE A O 1
ATOM 651 N N . ASP A 1 84 ? 20.689 3.130 -5.707 1.00 83.75 84 ASP A N 1
ATOM 652 C CA . ASP A 1 84 ? 21.808 3.125 -4.761 1.00 83.75 84 ASP A CA 1
ATOM 653 C C . ASP A 1 84 ? 21.437 3.740 -3.406 1.00 83.75 84 ASP A C 1
ATOM 655 O O . ASP A 1 84 ? 20.793 4.790 -3.331 1.00 83.75 84 ASP A O 1
ATOM 659 N N . GLY A 1 85 ? 21.825 3.056 -2.324 1.00 81.62 85 GLY A N 1
ATOM 660 C CA . GLY A 1 85 ? 21.545 3.429 -0.931 1.00 81.62 85 GLY A CA 1
ATOM 661 C C . GLY A 1 85 ? 20.090 3.211 -0.499 1.00 81.62 85 GLY A C 1
ATOM 662 O O . GLY A 1 85 ? 19.837 2.660 0.566 1.00 81.62 85 GLY A O 1
ATOM 663 N N . TYR A 1 86 ? 19.126 3.562 -1.350 1.00 89.19 86 TYR A N 1
ATOM 664 C CA . TYR A 1 86 ? 17.696 3.469 -1.050 1.00 89.19 86 TYR A CA 1
ATOM 665 C C . TYR A 1 86 ? 17.167 2.025 -1.050 1.00 89.19 86 TYR A C 1
ATOM 667 O O . TYR A 1 86 ? 16.351 1.651 -0.203 1.00 89.19 86 TYR A O 1
ATOM 675 N N . SER A 1 87 ? 17.604 1.207 -2.016 1.00 87.94 87 SER A N 1
ATOM 676 C CA . SER A 1 87 ? 17.086 -0.162 -2.207 1.00 87.94 87 SER A CA 1
ATOM 677 C C . SER A 1 87 ? 17.575 -1.138 -1.134 1.00 87.94 87 SER A C 1
ATOM 679 O O . SER A 1 87 ? 16.858 -2.080 -0.793 1.00 87.94 87 SER A O 1
ATOM 681 N N . ASP A 1 88 ? 18.777 -0.912 -0.603 1.00 90.31 88 ASP A N 1
ATOM 682 C CA . ASP A 1 88 ? 19.371 -1.761 0.432 1.00 90.31 88 ASP A CA 1
ATOM 683 C C . ASP A 1 88 ? 18.692 -1.538 1.784 1.00 90.31 88 ASP A C 1
ATOM 685 O O . ASP A 1 88 ? 18.339 -2.496 2.474 1.00 90.31 88 ASP A O 1
ATOM 689 N N . GLU A 1 89 ? 18.445 -0.276 2.138 1.00 93.00 89 GLU A N 1
ATOM 690 C CA . GLU A 1 89 ? 17.748 0.095 3.368 1.00 93.00 89 GLU A CA 1
ATOM 691 C C . GLU A 1 89 ? 16.298 -0.416 3.373 1.00 93.00 89 GLU A C 1
ATOM 693 O O . GLU A 1 89 ? 15.880 -1.105 4.309 1.00 93.00 89 GLU A O 1
ATOM 698 N N . SER A 1 90 ? 15.541 -0.165 2.298 1.00 95.00 90 SER A N 1
ATOM 699 C CA . SER A 1 90 ? 14.164 -0.672 2.154 1.00 95.00 90 SER A CA 1
ATOM 700 C C . SER A 1 90 ? 14.080 -2.197 2.234 1.00 95.00 90 SER A C 1
ATOM 702 O O . SER A 1 90 ? 13.201 -2.736 2.919 1.00 95.00 90 SER A O 1
ATOM 704 N N . LEU A 1 91 ? 15.007 -2.910 1.584 1.00 96.56 91 LEU A N 1
ATOM 705 C CA . LEU A 1 91 ? 15.106 -4.366 1.697 1.00 96.56 91 LEU A CA 1
ATOM 706 C C . LEU A 1 91 ? 15.432 -4.794 3.134 1.00 96.56 91 LEU A C 1
ATOM 708 O O . LEU A 1 91 ? 14.872 -5.778 3.624 1.00 96.56 91 LEU A O 1
ATOM 712 N N . GLY A 1 92 ? 16.309 -4.056 3.818 1.00 97.31 92 GLY A N 1
ATOM 713 C CA . GLY A 1 92 ? 16.644 -4.256 5.226 1.00 97.31 92 GLY A CA 1
ATOM 714 C C . GLY A 1 92 ? 15.410 -4.218 6.127 1.00 97.31 92 GLY A C 1
ATOM 715 O O . GLY A 1 92 ? 15.179 -5.166 6.882 1.00 97.31 92 GLY A O 1
ATOM 716 N N . HIS A 1 93 ? 14.563 -3.193 5.988 1.00 97.62 93 HIS A N 1
ATOM 717 C CA . HIS A 1 93 ? 13.304 -3.096 6.735 1.00 97.62 93 HIS A CA 1
ATOM 718 C C . HIS A 1 93 ? 12.353 -4.259 6.428 1.00 97.62 93 HIS A C 1
ATOM 720 O O . HIS A 1 93 ? 11.814 -4.870 7.354 1.00 97.62 93 HIS A O 1
ATOM 726 N N . ALA A 1 94 ? 12.176 -4.616 5.150 1.00 98.06 94 ALA A N 1
ATOM 727 C CA . ALA A 1 94 ? 11.312 -5.731 4.757 1.00 98.06 94 ALA A CA 1
ATOM 728 C C . ALA A 1 94 ? 11.796 -7.073 5.339 1.00 98.06 94 ALA A C 1
ATOM 730 O O . ALA A 1 94 ? 11.002 -7.822 5.913 1.00 98.06 94 ALA A O 1
ATOM 731 N N . ARG A 1 95 ? 13.104 -7.358 5.260 1.00 98.44 95 ARG A N 1
ATOM 732 C CA . ARG A 1 95 ? 13.718 -8.568 5.835 1.00 98.44 95 ARG A CA 1
ATOM 733 C C . ARG A 1 95 ? 13.602 -8.602 7.353 1.00 98.44 95 ARG A C 1
ATOM 735 O O . ARG A 1 95 ? 13.217 -9.627 7.907 1.00 98.44 95 ARG A O 1
ATOM 742 N N . ALA A 1 96 ? 13.902 -7.493 8.028 1.00 98.06 96 ALA A N 1
ATOM 743 C CA . ALA A 1 96 ? 13.799 -7.400 9.481 1.00 98.06 96 ALA A CA 1
ATOM 744 C C . ALA A 1 96 ? 12.350 -7.569 9.959 1.00 98.06 96 ALA A C 1
ATOM 746 O O . ALA A 1 96 ? 12.098 -8.198 10.988 1.00 98.06 96 ALA A O 1
ATOM 747 N N . TYR A 1 97 ? 11.381 -7.026 9.218 1.00 98.31 97 TYR A N 1
ATOM 748 C CA . TYR A 1 97 ? 9.965 -7.234 9.492 1.00 98.31 97 TYR A CA 1
ATOM 749 C C . TYR A 1 97 ? 9.578 -8.713 9.371 1.00 98.31 97 TYR A C 1
ATOM 751 O O . TYR A 1 97 ? 9.032 -9.264 10.329 1.00 98.31 97 TYR A O 1
ATOM 759 N N . ALA A 1 98 ? 9.920 -9.349 8.247 1.00 98.44 98 ALA A N 1
ATOM 760 C CA . ALA A 1 98 ? 9.614 -10.751 7.979 1.00 98.44 98 ALA A CA 1
ATOM 761 C C . ALA A 1 98 ? 10.246 -11.689 9.021 1.00 98.44 98 ALA A C 1
ATOM 763 O O . ALA A 1 98 ? 9.551 -12.498 9.630 1.00 98.44 98 ALA A O 1
ATOM 764 N N . ALA A 1 99 ? 11.539 -11.507 9.314 1.00 98.12 99 ALA A N 1
ATOM 765 C CA . ALA A 1 99 ? 12.276 -12.329 10.272 1.00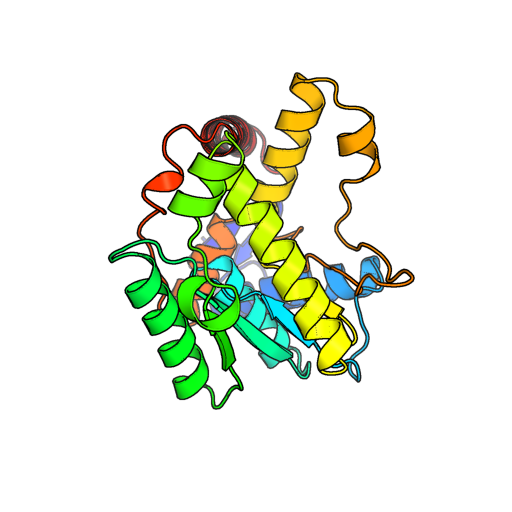 98.12 99 ALA A CA 1
ATOM 766 C C . ALA A 1 99 ? 11.720 -12.230 11.702 1.00 98.12 99 ALA A C 1
ATOM 768 O O . ALA A 1 99 ? 11.616 -13.235 12.396 1.00 98.12 99 ALA A O 1
ATOM 769 N N . ARG A 1 100 ? 11.316 -11.031 12.152 1.00 97.00 100 ARG A N 1
ATOM 770 C CA . ARG A 1 100 ? 10.728 -10.843 13.494 1.00 97.00 100 ARG A CA 1
ATOM 771 C C . ARG A 1 100 ? 9.370 -11.522 13.671 1.00 97.00 100 ARG A C 1
ATOM 773 O O . ARG A 1 100 ? 8.935 -11.678 14.808 1.00 97.00 100 ARG A O 1
ATOM 780 N N . ARG A 1 101 ? 8.682 -11.845 12.576 1.00 96.44 101 ARG A N 1
ATOM 781 C CA . ARG A 1 101 ? 7.319 -12.394 12.571 1.00 96.44 101 ARG A CA 1
ATOM 782 C C . ARG A 1 101 ? 7.239 -13.808 11.992 1.00 96.44 101 ARG A C 1
ATOM 784 O O . ARG A 1 101 ? 6.136 -14.323 11.883 1.00 96.44 101 ARG A O 1
ATOM 791 N N . ASP A 1 102 ? 8.382 -14.408 11.653 1.00 97.56 102 ASP A N 1
ATOM 792 C CA . ASP A 1 102 ? 8.473 -15.723 11.003 1.00 97.56 102 ASP A CA 1
ATOM 793 C C . ASP A 1 102 ? 7.626 -15.811 9.718 1.00 97.56 102 ASP A C 1
ATOM 795 O O . ASP A 1 102 ? 6.852 -16.740 9.504 1.00 97.56 102 ASP A O 1
ATOM 799 N N . LEU A 1 103 ? 7.729 -14.776 8.876 1.00 98.12 103 LEU A N 1
ATOM 800 C CA . LEU A 1 103 ? 6.993 -14.673 7.615 1.00 98.12 103 LEU A CA 1
ATOM 801 C C . LEU A 1 103 ? 7.908 -14.907 6.411 1.00 98.12 103 LEU A C 1
ATOM 803 O O . LEU A 1 103 ? 9.074 -14.501 6.402 1.00 98.12 103 LEU A O 1
ATOM 807 N N . THR A 1 104 ? 7.349 -15.481 5.348 1.00 98.56 104 THR A N 1
ATOM 808 C CA . THR A 1 104 ? 8.063 -15.696 4.086 1.00 98.56 104 THR A CA 1
ATOM 809 C C . THR A 1 104 ? 8.175 -14.392 3.301 1.00 98.56 104 THR A C 1
ATOM 811 O O . THR A 1 104 ? 7.169 -13.801 2.910 1.00 98.56 104 THR A O 1
ATOM 814 N N . LEU A 1 105 ? 9.406 -13.953 3.023 1.00 98.75 105 LEU A N 1
ATOM 815 C CA . LEU A 1 105 ? 9.692 -12.843 2.113 1.00 98.75 105 LEU A CA 1
ATOM 816 C C . LEU A 1 105 ? 10.444 -13.346 0.883 1.00 98.75 105 LEU A C 1
ATOM 818 O O . LEU A 1 105 ? 11.589 -13.789 0.977 1.00 98.75 105 LEU A O 1
ATOM 822 N N . HIS A 1 106 ? 9.832 -13.193 -0.281 1.00 98.50 106 HIS A N 1
ATOM 823 C CA . HIS A 1 106 ? 10.481 -13.368 -1.568 1.00 98.50 106 HIS A CA 1
ATOM 824 C C . HIS A 1 106 ? 11.154 -12.072 -2.008 1.00 98.50 106 HIS A C 1
ATOM 826 O O . HIS A 1 106 ? 10.640 -10.974 -1.785 1.00 98.50 106 HIS A O 1
ATOM 832 N N . VAL A 1 107 ? 12.308 -12.202 -2.654 1.00 98.00 107 VAL A N 1
ATOM 833 C CA . VAL A 1 107 ? 13.093 -11.073 -3.152 1.00 98.00 107 VAL A CA 1
ATOM 834 C C . VAL A 1 107 ? 13.402 -11.332 -4.616 1.00 98.00 107 VAL A C 1
ATOM 836 O O . VAL A 1 107 ? 13.934 -12.386 -4.948 1.00 98.00 107 VAL A O 1
ATOM 839 N N . VAL A 1 108 ? 13.055 -10.370 -5.467 1.00 97.12 108 VAL A N 1
ATOM 840 C CA . VAL A 1 108 ? 13.458 -10.323 -6.876 1.00 97.12 108 VAL A CA 1
ATOM 841 C C . VAL A 1 108 ? 14.240 -9.038 -7.075 1.00 97.12 108 VAL A C 1
ATOM 843 O O . VAL A 1 108 ? 13.728 -7.964 -6.779 1.00 97.12 108 VAL A O 1
ATOM 846 N N . ASP A 1 109 ? 15.460 -9.115 -7.569 1.00 94.81 109 ASP A N 1
ATOM 847 C CA . ASP A 1 109 ? 16.284 -7.951 -7.858 1.00 94.81 109 ASP A CA 1
ATOM 848 C C . ASP A 1 109 ? 16.316 -7.693 -9.368 1.00 94.81 109 ASP A C 1
ATOM 850 O O . ASP A 1 109 ? 16.637 -8.574 -10.162 1.00 94.81 109 ASP A O 1
ATOM 854 N N . LEU A 1 110 ? 15.938 -6.484 -9.798 1.00 93.94 110 LEU A N 1
ATOM 855 C CA . LEU A 1 110 ? 15.869 -6.175 -11.228 1.00 93.94 110 LEU A CA 1
ATOM 856 C C . LEU A 1 110 ? 17.253 -6.278 -11.896 1.00 93.94 110 LEU A C 1
ATOM 858 O O . LEU A 1 110 ? 17.341 -6.740 -13.037 1.00 93.94 110 LEU A O 1
ATOM 862 N N . ALA A 1 111 ? 18.327 -5.887 -11.203 1.00 91.88 111 ALA A N 1
ATOM 863 C CA . ALA A 1 111 ? 19.665 -5.901 -11.778 1.00 91.88 111 ALA A CA 1
ATOM 864 C C . ALA A 1 111 ? 20.137 -7.340 -12.001 1.00 91.88 111 ALA A C 1
ATOM 866 O O . ALA A 1 111 ? 20.584 -7.671 -13.099 1.00 91.88 111 ALA A O 1
ATOM 867 N N . THR A 1 112 ? 19.991 -8.210 -10.998 1.00 91.81 112 THR A N 1
ATOM 868 C CA . THR A 1 112 ? 20.474 -9.595 -11.100 1.00 91.81 112 THR A CA 1
ATOM 869 C C . THR A 1 112 ? 19.523 -10.510 -11.865 1.00 91.81 112 THR A C 1
ATOM 871 O O . THR A 1 112 ? 19.989 -11.343 -12.637 1.00 91.81 112 THR A O 1
ATOM 874 N N . ASP A 1 113 ? 18.205 -10.362 -11.694 1.00 90.94 113 ASP A N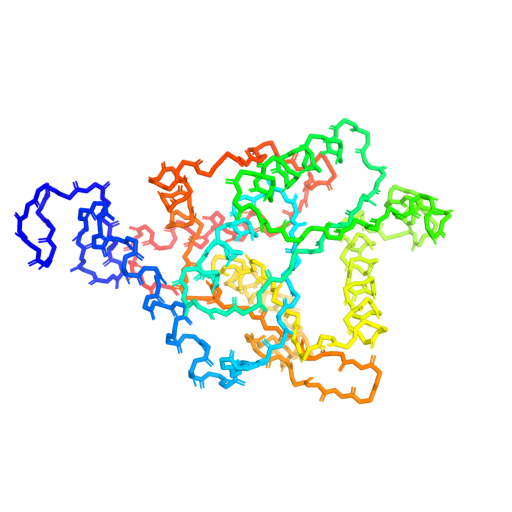 1
ATOM 875 C CA . ASP A 1 113 ? 17.214 -11.291 -12.264 1.00 90.94 113 ASP A CA 1
ATOM 876 C C . ASP A 1 113 ? 16.701 -10.869 -13.647 1.00 90.94 113 ASP A C 1
ATOM 878 O O . ASP A 1 113 ? 16.154 -11.691 -14.387 1.00 90.94 113 ASP A O 1
ATOM 882 N N . LEU A 1 114 ? 16.816 -9.585 -14.000 1.00 90.56 114 LEU A N 1
ATOM 883 C CA . LEU A 1 114 ? 16.318 -9.046 -15.272 1.00 90.56 114 LEU A CA 1
ATOM 884 C C . LEU A 1 114 ? 17.380 -8.281 -16.071 1.00 90.56 114 LEU A C 1
ATOM 886 O O . LEU A 1 114 ? 17.108 -7.905 -17.212 1.00 90.56 114 LEU A O 1
ATOM 890 N N . GLY A 1 115 ? 18.577 -8.080 -15.514 1.00 93.00 115 GLY A N 1
ATOM 891 C CA . GLY A 1 115 ? 19.702 -7.454 -16.206 1.00 93.00 115 GLY A CA 1
ATOM 892 C C . GLY A 1 115 ? 19.567 -5.943 -16.394 1.00 93.00 115 GLY A C 1
ATOM 893 O O . GLY A 1 115 ? 20.201 -5.401 -17.297 1.00 93.00 115 GLY A O 1
ATOM 894 N N . PHE A 1 116 ? 18.722 -5.266 -15.607 1.00 92.31 116 PHE A N 1
ATOM 895 C CA . PHE A 1 116 ? 18.585 -3.808 -15.661 1.00 92.31 116 PHE A CA 1
ATOM 896 C C . PHE A 1 116 ? 18.115 -3.207 -14.332 1.00 92.31 116 PHE A C 1
ATOM 898 O O . PHE A 1 116 ? 17.400 -3.832 -13.557 1.00 92.31 116 PHE A O 1
ATOM 905 N N . THR A 1 117 ? 18.419 -1.936 -14.109 1.00 93.25 117 THR A N 1
ATOM 906 C CA . THR A 1 117 ? 17.949 -1.135 -12.970 1.00 93.25 117 THR A CA 1
ATOM 907 C C . THR A 1 117 ? 16.862 -0.139 -13.384 1.00 93.25 117 THR A C 1
ATOM 909 O O . THR A 1 117 ? 16.656 0.148 -14.568 1.00 93.25 117 THR A O 1
ATOM 912 N N . VAL A 1 118 ? 16.140 0.442 -12.419 1.00 92.12 118 VAL A N 1
ATOM 913 C CA . VAL A 1 118 ? 15.163 1.505 -12.725 1.00 92.12 118 VAL A CA 1
ATOM 914 C C . VAL A 1 118 ? 15.804 2.720 -13.420 1.00 92.12 118 VAL A C 1
ATOM 916 O O . VAL A 1 118 ? 15.216 3.176 -14.406 1.00 92.12 118 VAL A O 1
ATOM 919 N N . PRO A 1 119 ? 16.966 3.252 -12.980 1.00 90.69 119 PRO A N 1
ATOM 920 C CA . PRO A 1 119 ? 17.649 4.335 -13.692 1.00 90.69 119 PRO A CA 1
ATOM 921 C C . PRO A 1 119 ? 17.984 3.996 -15.154 1.00 90.69 119 PRO A C 1
ATOM 923 O O . PRO A 1 119 ? 17.747 4.810 -16.054 1.00 90.69 119 PRO A O 1
ATOM 926 N N . GLU A 1 120 ? 18.463 2.778 -15.419 1.00 92.44 120 GLU A N 1
ATOM 927 C CA . GLU A 1 120 ? 18.759 2.310 -16.780 1.00 92.44 120 GLU A CA 1
ATOM 928 C C . GLU A 1 120 ? 17.485 2.190 -17.622 1.00 92.44 120 GLU A C 1
ATOM 930 O O . GLU A 1 120 ? 17.431 2.700 -18.742 1.00 92.44 120 GLU A O 1
ATOM 935 N N . ALA A 1 121 ? 16.420 1.600 -17.071 1.00 92.00 121 ALA A N 1
ATOM 936 C CA . ALA A 1 121 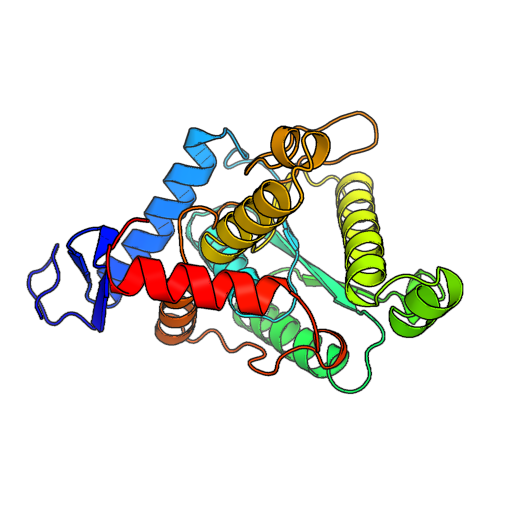? 15.134 1.476 -17.753 1.00 92.00 121 ALA A CA 1
ATOM 937 C C . ALA A 1 121 ? 14.508 2.843 -18.071 1.00 92.00 121 ALA A C 1
ATOM 939 O O . ALA A 1 121 ? 13.947 3.037 -19.153 1.00 92.00 121 ALA A O 1
ATOM 940 N N . ALA A 1 122 ? 14.604 3.810 -17.155 1.00 91.12 122 ALA A N 1
ATOM 941 C CA . ALA A 1 122 ? 14.130 5.174 -17.376 1.00 91.12 122 ALA A CA 1
ATOM 942 C C . ALA A 1 122 ? 14.877 5.838 -18.543 1.00 91.12 122 ALA A C 1
ATOM 944 O O . ALA A 1 122 ? 14.247 6.388 -19.450 1.00 91.12 122 ALA A O 1
ATOM 945 N N . THR A 1 123 ? 16.204 5.695 -18.563 1.00 92.00 123 THR A N 1
ATOM 946 C CA . THR A 1 123 ? 17.076 6.218 -19.622 1.00 92.00 123 THR A CA 1
ATOM 947 C C . THR A 1 123 ? 16.771 5.565 -20.972 1.00 92.00 123 THR A C 1
ATOM 949 O O . THR A 1 123 ? 16.521 6.262 -21.956 1.00 92.00 123 THR A O 1
ATOM 952 N N . ALA A 1 124 ? 16.703 4.232 -21.017 1.00 91.56 124 ALA A N 1
ATOM 953 C CA .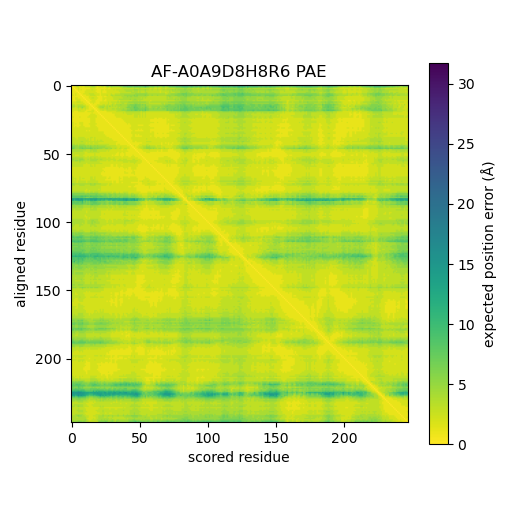 ALA A 1 124 ? 16.452 3.470 -22.239 1.00 91.56 124 ALA A CA 1
ATOM 954 C C . ALA A 1 124 ? 15.064 3.752 -22.839 1.00 91.56 124 ALA A C 1
ATOM 956 O O . ALA A 1 124 ? 14.914 3.862 -24.055 1.00 91.56 124 ALA A O 1
ATOM 957 N N . THR A 1 125 ? 14.042 3.907 -21.992 1.00 90.25 125 THR A N 1
ATOM 958 C CA . THR A 1 125 ? 12.659 4.149 -22.439 1.00 90.25 125 THR A CA 1
ATOM 959 C C . THR A 1 125 ? 12.317 5.626 -22.621 1.00 90.25 125 THR A C 1
ATOM 961 O O . THR A 1 125 ? 11.226 5.932 -23.105 1.00 90.25 125 THR A O 1
ATOM 964 N N . ARG A 1 126 ? 13.216 6.545 -22.232 1.00 89.88 126 ARG A N 1
ATOM 965 C CA . ARG A 1 126 ? 12.976 8.000 -22.170 1.00 89.88 126 ARG A CA 1
ATOM 966 C C . ARG A 1 126 ? 11.714 8.361 -21.376 1.00 89.88 126 ARG A C 1
ATOM 968 O O . ARG A 1 126 ? 11.025 9.332 -21.684 1.00 89.88 126 ARG A O 1
ATOM 975 N N . ARG A 1 127 ? 11.381 7.549 -20.370 1.00 85.62 127 ARG A N 1
ATOM 976 C CA . ARG A 1 127 ? 10.246 7.774 -19.466 1.00 85.62 127 ARG A CA 1
ATOM 977 C C . ARG A 1 127 ? 10.727 8.442 -18.190 1.00 85.62 127 ARG A C 1
ATOM 979 O O . ARG A 1 127 ? 11.869 8.266 -17.776 1.00 85.62 127 ARG A O 1
ATOM 986 N N . ALA A 1 128 ? 9.812 9.131 -17.512 1.00 88.31 128 ALA A N 1
ATOM 987 C CA . ALA A 1 128 ? 10.051 9.542 -16.135 1.00 88.31 128 ALA A CA 1
ATOM 988 C C . ALA A 1 128 ? 10.402 8.307 -15.272 1.00 88.31 128 ALA A C 1
ATOM 990 O O . ALA A 1 128 ? 9.731 7.273 -15.417 1.00 88.31 128 ALA A O 1
ATOM 991 N N . PRO A 1 129 ? 11.387 8.395 -14.357 1.00 89.06 129 PRO A N 1
ATOM 992 C CA . PRO A 1 129 ? 11.829 7.259 -13.546 1.00 89.06 129 PRO A CA 1
ATOM 993 C C . PRO A 1 129 ? 10.700 6.518 -12.822 1.00 89.06 129 PRO A C 1
ATOM 995 O O . PRO A 1 129 ? 10.612 5.292 -12.904 1.00 89.06 129 PRO A O 1
ATOM 998 N N . CYS A 1 130 ? 9.757 7.239 -12.204 1.00 88.88 130 CYS A N 1
ATOM 999 C CA . CYS A 1 130 ? 8.592 6.633 -11.548 1.00 88.88 130 CYS A CA 1
ATOM 1000 C C . CYS A 1 130 ? 7.692 5.845 -12.520 1.00 88.88 130 CYS A C 1
ATOM 1002 O O . CYS A 1 130 ? 7.111 4.827 -12.141 1.00 88.88 130 CYS A O 1
ATOM 1004 N N . GLY A 1 131 ? 7.596 6.279 -13.781 1.00 88.75 131 GLY A N 1
ATOM 1005 C CA . GLY A 1 131 ? 6.830 5.591 -14.820 1.00 88.75 131 GLY A CA 1
ATOM 1006 C C . GLY A 1 131 ? 7.471 4.268 -15.245 1.00 88.75 131 GLY A C 1
ATOM 1007 O O . GLY A 1 131 ? 6.765 3.265 -15.383 1.00 88.75 131 GLY A O 1
ATOM 1008 N N . ALA A 1 132 ? 8.799 4.250 -15.408 1.00 91.44 132 ALA A N 1
ATOM 1009 C CA . ALA A 1 132 ? 9.563 3.030 -15.678 1.00 91.44 132 ALA A CA 1
ATOM 1010 C C . ALA A 1 132 ? 9.514 2.068 -14.477 1.00 91.44 132 ALA A C 1
ATOM 1012 O O . ALA A 1 132 ? 9.127 0.912 -14.635 1.00 91.44 132 ALA A O 1
ATOM 1013 N N . CYS A 1 133 ? 9.769 2.572 -13.265 1.00 92.75 133 CYS A N 1
ATOM 1014 C CA . CYS A 1 133 ? 9.666 1.819 -12.011 1.00 92.75 133 CYS A CA 1
ATOM 1015 C C . CYS A 1 133 ? 8.301 1.138 -11.848 1.00 92.75 133 CYS A C 1
ATOM 1017 O O . CYS A 1 133 ? 8.215 -0.065 -11.598 1.00 92.75 133 CYS A O 1
ATOM 1019 N N . GLY A 1 134 ? 7.212 1.894 -12.023 1.00 92.25 134 GLY A N 1
ATOM 1020 C CA . GLY A 1 134 ? 5.860 1.361 -11.901 1.00 92.25 134 GLY A CA 1
ATOM 1021 C C . GLY A 1 134 ? 5.571 0.245 -12.906 1.00 92.25 134 GLY A C 1
ATOM 1022 O O . GLY A 1 134 ? 4.921 -0.737 -12.549 1.00 92.25 134 GLY A O 1
ATOM 1023 N N . LEU A 1 135 ? 6.058 0.369 -14.146 1.00 92.50 135 LEU A N 1
ATOM 1024 C CA . LEU A 1 135 ? 5.902 -0.669 -15.166 1.00 92.50 135 LEU A CA 1
ATOM 1025 C C . LEU A 1 135 ? 6.657 -1.948 -14.781 1.00 92.50 135 LEU A C 1
ATOM 1027 O O . LEU A 1 135 ? 6.045 -3.017 -14.773 1.00 92.50 135 LEU A O 1
ATOM 1031 N N . SER A 1 136 ? 7.931 -1.826 -14.398 1.00 94.19 136 SER A N 1
ATOM 1032 C CA . SER A 1 136 ? 8.772 -2.960 -13.999 1.00 94.19 136 SER A CA 1
ATOM 1033 C C . SER A 1 136 ? 8.185 -3.701 -12.798 1.00 94.19 136 SER A C 1
ATOM 1035 O O . SER A 1 136 ? 7.971 -4.910 -12.869 1.00 94.19 136 SER A O 1
ATOM 1037 N N . LYS A 1 137 ? 7.797 -2.980 -11.734 1.00 95.81 137 LYS A N 1
ATOM 1038 C CA . LYS A 1 137 ? 7.161 -3.580 -10.547 1.00 95.81 137 LYS A CA 1
ATOM 1039 C C . LYS A 1 137 ? 5.883 -4.336 -10.898 1.00 95.81 137 LYS A C 1
ATOM 1041 O O . LYS A 1 137 ? 5.717 -5.487 -10.507 1.00 95.81 137 LYS A O 1
ATOM 1046 N N . ARG A 1 138 ? 4.980 -3.721 -11.674 1.00 95.12 138 ARG A N 1
ATOM 1047 C CA . ARG A 1 138 ? 3.711 -4.363 -12.063 1.00 95.12 138 ARG A CA 1
ATOM 1048 C C . ARG A 1 138 ? 3.920 -5.631 -12.886 1.00 95.12 138 ARG A C 1
ATOM 1050 O O . ARG A 1 138 ? 3.101 -6.540 -12.757 1.00 95.12 138 ARG A O 1
ATOM 1057 N N . HIS A 1 139 ? 4.958 -5.672 -13.723 1.00 95.69 139 HIS A N 1
ATOM 1058 C CA . HIS A 1 139 ? 5.325 -6.865 -14.481 1.00 95.69 139 HIS A CA 1
ATOM 1059 C C . HIS A 1 139 ? 5.837 -7.971 -13.551 1.00 95.69 139 HIS A C 1
ATOM 1061 O O . HIS A 1 139 ? 5.300 -9.076 -13.587 1.00 95.69 139 HIS A O 1
ATOM 1067 N N . VAL A 1 140 ? 6.791 -7.656 -12.668 1.00 97.56 140 VAL A N 1
ATOM 1068 C CA . VAL A 1 140 ? 7.371 -8.626 -11.724 1.00 97.56 140 VAL A CA 1
ATOM 1069 C C . VAL A 1 140 ? 6.316 -9.197 -10.783 1.00 97.56 140 VAL A C 1
ATOM 1071 O O . VAL A 1 140 ? 6.205 -10.413 -10.686 1.00 97.56 140 VAL A O 1
ATOM 1074 N N . PHE A 1 141 ? 5.483 -8.354 -10.163 1.00 98.00 141 PHE A N 1
ATOM 1075 C CA . PHE A 1 141 ? 4.416 -8.821 -9.271 1.00 98.00 141 PHE A CA 1
ATOM 1076 C C . PHE A 1 141 ? 3.462 -9.789 -9.971 1.00 98.00 141 PHE A C 1
ATOM 1078 O O . PHE A 1 141 ? 3.078 -10.808 -9.409 1.00 98.00 141 PHE A O 1
ATOM 1085 N N . ASN A 1 142 ? 3.081 -9.468 -11.209 1.00 98.19 142 ASN A N 1
ATOM 1086 C CA . ASN A 1 142 ? 2.162 -10.290 -11.984 1.00 98.19 142 ASN A CA 1
ATOM 1087 C C . ASN A 1 142 ? 2.779 -11.637 -12.352 1.00 98.19 142 ASN A C 1
ATOM 1089 O O . ASN A 1 142 ? 2.151 -12.667 -12.148 1.00 98.19 142 ASN A O 1
ATOM 1093 N N . ARG A 1 143 ? 4.002 -11.614 -12.892 1.00 97.81 143 ARG A N 1
ATOM 1094 C CA . ARG A 1 143 ? 4.727 -12.820 -13.288 1.00 97.81 143 ARG A CA 1
ATOM 1095 C C . ARG A 1 143 ? 4.958 -13.728 -12.082 1.00 97.81 143 ARG A C 1
ATOM 1097 O O . ARG A 1 143 ? 4.594 -14.892 -12.126 1.00 97.81 143 ARG A O 1
ATOM 1104 N N . TYR A 1 144 ? 5.468 -13.169 -10.985 1.00 98.44 144 TYR A N 1
ATOM 1105 C CA . TYR A 1 144 ? 5.759 -13.931 -9.774 1.00 98.44 144 TYR A CA 1
ATOM 1106 C C . TYR A 1 144 ? 4.510 -14.617 -9.213 1.00 98.44 144 TYR A C 1
ATOM 1108 O O . TYR A 1 144 ? 4.563 -15.800 -8.887 1.00 98.44 144 TYR A O 1
ATOM 1116 N N . ALA A 1 145 ? 3.384 -13.897 -9.158 1.00 98.44 145 ALA A N 1
ATOM 1117 C CA . ALA A 1 145 ? 2.121 -14.450 -8.686 1.00 98.44 145 ALA A CA 1
ATOM 1118 C C . ALA A 1 145 ? 1.651 -15.646 -9.526 1.00 98.44 145 ALA A C 1
ATOM 1120 O O . ALA A 1 145 ? 1.291 -16.677 -8.964 1.00 98.44 145 ALA A O 1
ATOM 1121 N N . LEU A 1 146 ? 1.695 -15.525 -10.857 1.00 98.06 146 LEU A N 1
ATOM 1122 C CA . LEU A 1 146 ? 1.281 -16.597 -11.766 1.00 98.06 146 LEU A CA 1
ATOM 1123 C C . LEU A 1 146 ? 2.223 -17.805 -11.691 1.00 98.06 146 LEU A C 1
ATOM 1125 O O . LEU A 1 146 ? 1.752 -18.932 -11.569 1.00 98.06 146 LEU A O 1
ATOM 1129 N N . ASP A 1 147 ? 3.536 -17.569 -11.708 1.00 98.00 147 ASP A N 1
ATOM 1130 C CA . ASP A 1 147 ? 4.548 -18.632 -11.732 1.00 98.00 147 ASP A CA 1
ATOM 1131 C C . ASP A 1 147 ? 4.578 -19.449 -10.426 1.00 98.00 147 ASP A C 1
ATOM 1133 O O . ASP A 1 147 ? 4.929 -20.626 -10.442 1.00 98.00 147 ASP A O 1
ATOM 1137 N N . HIS A 1 148 ? 4.197 -18.841 -9.295 1.00 98.06 148 HIS A N 1
ATOM 1138 C CA . HIS A 1 148 ? 4.261 -19.460 -7.962 1.00 98.06 148 HIS A CA 1
ATOM 1139 C C . HIS A 1 148 ? 2.884 -19.815 -7.378 1.00 98.06 148 HIS A C 1
ATOM 1141 O O . HIS A 1 148 ? 2.791 -20.175 -6.200 1.00 98.06 148 HIS A O 1
ATOM 1147 N N . GLY A 1 149 ? 1.820 -19.722 -8.184 1.00 97.25 149 GLY A N 1
ATOM 1148 C CA . GLY A 1 149 ? 0.467 -20.123 -7.793 1.00 97.25 149 GLY A CA 1
ATOM 1149 C C . GLY A 1 149 ? -0.101 -19.307 -6.630 1.00 97.25 149 GLY A C 1
ATOM 1150 O O . GLY A 1 149 ? -0.566 -19.889 -5.650 1.00 97.25 149 GLY A O 1
ATOM 1151 N N . TYR A 1 150 ? -0.006 -17.978 -6.712 1.00 98.50 150 TYR A N 1
ATOM 1152 C CA . TYR A 1 150 ? -0.717 -17.055 -5.825 1.00 98.50 150 TYR A CA 1
ATOM 1153 C C . TYR A 1 150 ? -2.050 -16.637 -6.444 1.00 98.50 150 TYR A C 1
ATOM 1155 O O . TYR A 1 150 ? -2.110 -16.267 -7.619 1.00 98.50 150 TYR A O 1
ATOM 1163 N N . ASP A 1 151 ? -3.103 -16.623 -5.633 1.00 98.44 151 ASP A N 1
ATOM 1164 C CA . ASP A 1 151 ? -4.465 -16.325 -6.084 1.00 98.44 151 ASP A CA 1
ATOM 1165 C C . ASP A 1 151 ? -4.703 -14.817 -6.252 1.00 98.44 151 ASP A C 1
ATOM 1167 O O . ASP A 1 151 ? -5.501 -14.374 -7.089 1.00 98.44 151 ASP A O 1
ATOM 1171 N N . VAL A 1 152 ? -3.986 -13.999 -5.471 1.00 98.75 152 VAL A N 1
ATOM 1172 C CA . VAL A 1 152 ? -4.154 -12.545 -5.461 1.00 98.75 152 VAL A CA 1
ATOM 1173 C C . VAL A 1 152 ? -2.869 -11.798 -5.108 1.00 98.75 152 VAL A C 1
ATOM 1175 O O . VAL A 1 152 ? -2.103 -12.200 -4.236 1.00 98.75 152 VAL A O 1
ATOM 1178 N N . VAL A 1 153 ? -2.665 -10.652 -5.762 1.00 98.81 153 VAL A N 1
ATOM 1179 C CA . VAL A 1 153 ? -1.626 -9.680 -5.415 1.00 98.81 1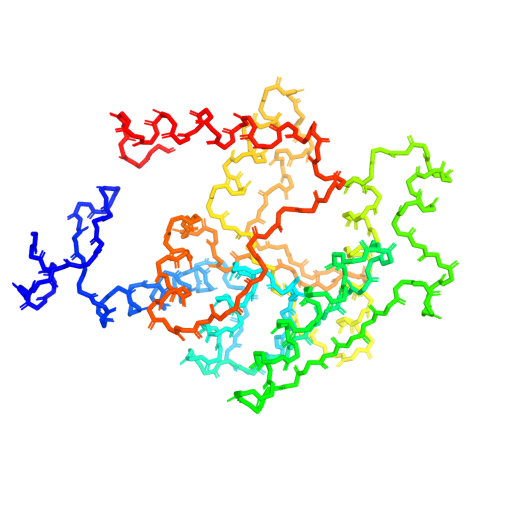53 VAL A CA 1
ATOM 1180 C C . VAL A 1 153 ? -2.240 -8.498 -4.668 1.00 98.81 153 VAL A C 1
ATOM 1182 O O . VAL A 1 153 ? -3.065 -7.758 -5.210 1.00 98.81 153 VAL A O 1
ATOM 1185 N N . CYS A 1 154 ? -1.784 -8.272 -3.444 1.00 98.81 154 CYS A N 1
ATOM 1186 C CA . CYS A 1 154 ? -2.164 -7.151 -2.595 1.00 98.81 154 CYS A CA 1
ATOM 1187 C C . CYS A 1 154 ? -1.114 -6.038 -2.675 1.00 98.81 154 CYS A C 1
ATOM 1189 O O . CYS A 1 154 ? 0.085 -6.288 -2.570 1.00 98.81 154 CYS A O 1
ATOM 1191 N N . THR A 1 155 ? -1.552 -4.788 -2.832 1.00 98.56 155 THR A N 1
ATOM 1192 C CA . THR A 1 155 ? -0.656 -3.617 -2.820 1.00 98.56 155 THR A CA 1
ATOM 1193 C C . THR A 1 155 ? -1.071 -2.618 -1.748 1.00 98.56 155 THR A C 1
ATOM 1195 O O . THR A 1 155 ? -2.263 -2.432 -1.505 1.00 98.56 155 THR A O 1
ATOM 1198 N N . GLY A 1 156 ? -0.090 -1.953 -1.135 1.00 97.94 156 GLY A N 1
ATOM 1199 C CA . GLY A 1 156 ? -0.286 -0.993 -0.042 1.00 97.94 156 GLY A CA 1
ATOM 1200 C C . GLY A 1 156 ? -0.855 0.371 -0.444 1.00 97.94 156 GLY A C 1
ATOM 1201 O O . GLY A 1 156 ? -0.633 1.323 0.287 1.00 97.94 156 GLY A O 1
ATOM 1202 N N . HIS A 1 157 ? -1.539 0.499 -1.586 1.00 98.19 157 HIS A N 1
ATOM 1203 C CA . HIS A 1 157 ? -2.148 1.777 -1.973 1.00 98.19 157 HIS A CA 1
ATOM 1204 C C . HIS A 1 157 ? -3.293 2.116 -1.014 1.00 98.19 157 HIS A C 1
ATOM 1206 O O . HIS A 1 157 ? -4.226 1.319 -0.848 1.00 98.19 157 HIS A O 1
ATOM 1212 N N . ASN A 1 158 ? -3.196 3.282 -0.387 1.00 98.31 158 ASN A N 1
ATOM 1213 C CA . ASN A 1 158 ? -4.121 3.762 0.634 1.00 98.31 158 ASN A CA 1
ATOM 1214 C C . ASN A 1 158 ? -5.139 4.770 0.049 1.00 98.31 158 ASN A C 1
ATOM 1216 O O . ASN A 1 158 ? -5.201 4.978 -1.165 1.00 98.31 158 ASN A O 1
ATOM 1220 N N . LEU A 1 159 ? -5.987 5.356 0.896 1.00 97.94 159 LEU A N 1
ATOM 1221 C CA . LEU A 1 159 ? -7.014 6.317 0.482 1.00 97.94 159 LEU A CA 1
ATOM 1222 C C . LEU A 1 159 ? -6.411 7.559 -0.195 1.00 97.94 159 LEU A C 1
ATOM 1224 O O . LEU A 1 159 ? -6.887 7.962 -1.255 1.00 97.94 159 LEU A O 1
ATOM 1228 N N . ASP A 1 160 ? -5.361 8.141 0.386 1.00 97.75 160 ASP A N 1
ATOM 1229 C CA . ASP A 1 160 ? -4.680 9.329 -0.137 1.00 97.75 160 ASP A CA 1
ATOM 1230 C C . ASP A 1 160 ? -4.049 9.054 -1.513 1.00 97.75 160 ASP A C 1
ATOM 1232 O O . ASP A 1 160 ? -4.100 9.905 -2.404 1.00 97.75 160 ASP A O 1
ATOM 1236 N N . ASP A 1 161 ? -3.485 7.857 -1.721 1.00 96.75 161 ASP A N 1
ATOM 1237 C CA . ASP A 1 161 ? -2.970 7.419 -3.024 1.00 96.75 161 ASP A CA 1
ATOM 1238 C C . ASP A 1 161 ? -4.072 7.385 -4.086 1.00 96.75 161 ASP A C 1
ATOM 1240 O O . ASP A 1 161 ? -3.912 7.952 -5.172 1.00 96.75 161 ASP A O 1
ATOM 1244 N N . GLU A 1 162 ? -5.194 6.727 -3.783 1.00 97.88 162 GLU A N 1
ATOM 1245 C CA . GLU A 1 162 ? -6.301 6.591 -4.730 1.00 97.88 162 GLU A CA 1
ATOM 1246 C C . GLU A 1 162 ? -6.963 7.940 -5.020 1.00 97.88 162 GLU A C 1
ATOM 1248 O O . GLU A 1 162 ? -7.273 8.232 -6.178 1.00 97.88 162 GLU A O 1
ATOM 1253 N N . ALA A 1 163 ? -7.129 8.791 -4.008 1.00 97.69 163 ALA A N 1
ATOM 1254 C CA . ALA A 1 163 ? -7.671 10.132 -4.182 1.00 97.69 163 ALA A CA 1
ATOM 1255 C C . ALA A 1 163 ? -6.745 11.010 -5.042 1.00 97.69 163 ALA A C 1
ATOM 1257 O O . ALA A 1 163 ? -7.216 11.708 -5.942 1.00 97.69 163 ALA A O 1
ATOM 1258 N N . ALA A 1 164 ? -5.425 10.931 -4.842 1.00 97.00 164 ALA A N 1
ATOM 1259 C CA . ALA A 1 164 ? -4.455 11.672 -5.647 1.00 97.00 164 ALA A CA 1
ATOM 1260 C C . ALA A 1 164 ? -4.414 11.199 -7.108 1.00 97.00 164 ALA A C 1
ATOM 1262 O O . ALA A 1 164 ? -4.343 12.029 -8.018 1.00 97.00 164 ALA A O 1
ATOM 1263 N N . VAL A 1 165 ? -4.491 9.883 -7.350 1.00 95.75 165 VAL A N 1
ATOM 1264 C CA . VAL A 1 165 ? -4.610 9.317 -8.706 1.00 95.75 165 VAL A CA 1
ATOM 1265 C C . VAL A 1 165 ? -5.898 9.803 -9.371 1.00 95.75 165 VAL A C 1
ATOM 1267 O O . VAL A 1 165 ? -5.856 10.262 -10.513 1.00 95.75 165 VAL A O 1
ATOM 1270 N N . LEU A 1 166 ? -7.021 9.753 -8.649 1.00 97.38 166 LEU A N 1
ATOM 1271 C CA . LEU A 1 166 ? -8.317 10.192 -9.155 1.00 97.38 166 LEU A CA 1
ATOM 1272 C C . LEU A 1 166 ? -8.281 11.673 -9.537 1.00 97.38 166 LEU A C 1
ATOM 1274 O O . LEU A 1 166 ? -8.623 12.019 -10.666 1.00 97.38 166 LEU A O 1
ATOM 1278 N N . LEU A 1 167 ? -7.813 12.539 -8.633 1.00 97.38 167 LEU A N 1
ATOM 1279 C CA . LEU A 1 167 ? -7.692 13.974 -8.887 1.00 97.38 167 LEU A CA 1
ATOM 1280 C C . LEU A 1 167 ? -6.799 14.247 -10.100 1.00 97.38 167 LEU A C 1
ATOM 1282 O O . LEU A 1 167 ? -7.174 15.022 -10.978 1.00 97.38 167 LEU A O 1
ATOM 1286 N N . GLY A 1 168 ? -5.648 13.577 -10.187 1.00 95.81 168 GLY A N 1
ATOM 1287 C CA . GLY A 1 168 ? -4.751 13.689 -11.332 1.00 95.81 168 GLY A CA 1
ATOM 1288 C C . GLY A 1 168 ? -5.438 13.329 -12.649 1.00 95.81 168 GLY A C 1
ATOM 1289 O O . GLY A 1 168 ? -5.365 14.102 -13.604 1.00 95.81 168 GLY A O 1
ATOM 1290 N N . ASN A 1 169 ? -6.144 12.199 -12.698 1.00 96.56 169 ASN A N 1
ATOM 1291 C CA . ASN A 1 169 ? -6.849 11.750 -13.900 1.00 96.56 169 ASN A CA 1
ATOM 1292 C C . ASN A 1 169 ? -8.003 12.692 -14.282 1.00 96.56 169 ASN A C 1
ATOM 1294 O O . ASN A 1 169 ? -8.192 12.971 -15.464 1.00 96.56 169 ASN A O 1
ATOM 1298 N N . VAL A 1 170 ? -8.734 13.235 -13.300 1.00 97.00 170 VAL A N 1
ATOM 1299 C CA . VAL A 1 170 ? -9.799 14.227 -13.529 1.00 97.00 170 VAL A CA 1
ATOM 1300 C C . VAL A 1 170 ? -9.233 15.522 -14.113 1.00 97.00 170 VAL A C 1
ATOM 1302 O O . VAL A 1 170 ? -9.768 16.026 -15.099 1.00 97.00 170 VAL A O 1
ATOM 1305 N N . LEU A 1 171 ? -8.137 16.048 -13.556 1.00 96.44 171 LEU A N 1
ATOM 1306 C CA . LEU A 1 171 ? -7.520 17.297 -14.022 1.00 96.44 171 LEU A CA 1
ATOM 1307 C C . LEU A 1 171 ? -6.997 17.206 -15.462 1.00 96.44 171 LEU A C 1
ATOM 1309 O O . LEU A 1 171 ? -7.019 18.203 -16.180 1.00 96.44 171 LEU A O 1
ATOM 1313 N N . HIS A 1 172 ? -6.538 16.026 -15.885 1.00 95.06 172 HIS A N 1
ATOM 1314 C CA . HIS A 1 172 ? -6.089 15.782 -17.261 1.00 95.06 172 HIS A CA 1
ATOM 1315 C C . HIS A 1 172 ? -7.194 15.239 -18.175 1.00 95.06 172 HIS A C 1
ATOM 1317 O O . HIS A 1 172 ? -6.947 15.037 -19.361 1.00 95.06 172 HIS A O 1
ATOM 1323 N N . TRP A 1 173 ? -8.397 15.015 -17.637 1.00 96.69 173 TRP A N 1
ATOM 1324 C CA . TRP A 1 173 ? -9.537 14.462 -18.364 1.00 96.69 173 TRP A CA 1
ATOM 1325 C C . TRP A 1 173 ? -9.233 13.108 -19.042 1.00 96.69 173 TRP A C 1
ATOM 1327 O O . TRP A 1 173 ? -9.683 12.826 -20.152 1.00 96.69 173 TRP A O 1
ATOM 1337 N N . ASP A 1 174 ? -8.453 12.254 -18.369 1.00 96.06 174 ASP A N 1
ATOM 1338 C CA . ASP A 1 174 ? -8.060 10.934 -18.877 1.00 96.06 174 ASP A CA 1
ATOM 1339 C C . ASP A 1 174 ? -9.182 9.912 -18.634 1.00 96.06 174 ASP A C 1
ATOM 1341 O O . ASP A 1 174 ? -9.210 9.198 -17.627 1.00 96.06 174 ASP A O 1
ATOM 1345 N N . LEU A 1 175 ? -10.146 9.872 -19.558 1.00 94.75 175 LEU A N 1
ATOM 1346 C CA . LEU A 1 175 ? -11.320 8.999 -19.465 1.00 94.75 175 LEU A CA 1
ATOM 1347 C C . LEU A 1 175 ? -10.954 7.513 -19.347 1.00 94.75 175 LEU A C 1
ATOM 1349 O O . LEU A 1 175 ? -11.610 6.775 -18.607 1.00 94.75 175 LEU A O 1
ATOM 1353 N N . ASP A 1 176 ? -9.893 7.075 -20.027 1.00 94.56 176 ASP A N 1
ATOM 1354 C CA . ASP A 1 176 ? -9.475 5.677 -19.993 1.00 94.56 176 ASP A CA 1
ATOM 1355 C C . ASP A 1 176 ? -8.869 5.311 -18.635 1.00 94.56 176 ASP A C 1
ATOM 1357 O O . ASP A 1 176 ? -9.065 4.196 -18.143 1.00 94.56 176 ASP A O 1
ATOM 1361 N N . ALA A 1 177 ? -8.085 6.206 -18.025 1.00 92.56 177 ALA A N 1
ATOM 1362 C CA . ALA A 1 177 ? -7.543 5.995 -16.685 1.00 92.56 177 ALA A CA 1
ATOM 1363 C C . ALA A 1 177 ? -8.648 6.025 -15.619 1.00 92.56 177 ALA A C 1
ATOM 1365 O O . ALA A 1 177 ? -8.664 5.159 -14.741 1.00 92.56 177 ALA A O 1
ATOM 1366 N N . LEU A 1 178 ? -9.603 6.955 -15.738 1.00 94.31 178 LEU A N 1
ATOM 1367 C CA . LEU A 1 178 ? -10.759 7.054 -14.842 1.00 94.31 178 LEU A CA 1
ATOM 1368 C C . LEU A 1 178 ? -11.596 5.770 -14.844 1.00 94.31 178 LEU A C 1
ATOM 1370 O O . LEU A 1 178 ? -11.947 5.269 -13.780 1.00 94.31 178 LEU A O 1
ATOM 1374 N N . ALA A 1 179 ? -11.854 5.190 -16.019 1.00 93.38 179 ALA A N 1
ATOM 1375 C CA . ALA A 1 179 ? -12.619 3.948 -16.135 1.00 93.38 179 ALA A CA 1
ATOM 1376 C C . ALA A 1 179 ? -11.902 2.720 -15.537 1.00 93.38 179 ALA A C 1
ATOM 1378 O O . ALA A 1 179 ? -12.547 1.734 -15.184 1.00 93.38 179 ALA A O 1
ATOM 1379 N N . ARG A 1 180 ? -10.567 2.754 -15.439 1.00 91.69 180 ARG A N 1
ATOM 1380 C CA . ARG A 1 180 ? -9.738 1.622 -14.986 1.00 91.69 180 ARG A CA 1
ATOM 1381 C C . ARG A 1 180 ? -9.344 1.695 -13.513 1.00 91.69 180 ARG A C 1
ATOM 1383 O O . ARG A 1 180 ? -8.845 0.703 -12.976 1.00 91.69 180 ARG A O 1
ATOM 1390 N N . GLN A 1 181 ? -9.521 2.839 -12.857 1.00 95.00 181 GLN A N 1
ATOM 1391 C CA . GLN A 1 181 ? -9.185 2.985 -11.448 1.00 95.00 181 GLN A CA 1
ATOM 1392 C C . GLN A 1 181 ? -10.195 2.223 -10.583 1.00 95.00 181 GLN A C 1
ATOM 1394 O O . GLN A 1 181 ? -11.344 2.628 -10.438 1.00 95.00 181 GLN A O 1
ATOM 1399 N N . HIS A 1 182 ? -9.757 1.112 -9.987 1.00 96.19 182 HIS A N 1
ATOM 1400 C CA . HIS A 1 182 ? -10.609 0.288 -9.137 1.00 96.19 182 HIS A CA 1
ATOM 1401 C C . HIS A 1 182 ? -9.811 -0.367 -7.989 1.00 96.19 182 HIS A C 1
ATOM 1403 O O . HIS A 1 182 ? -8.657 -0.760 -8.203 1.00 96.19 182 HIS A O 1
ATOM 1409 N N . PRO A 1 183 ? -10.397 -0.539 -6.783 1.00 97.19 183 PRO A N 1
ATOM 1410 C CA . PRO A 1 183 ? -9.732 -1.205 -5.655 1.00 97.19 183 PRO A CA 1
ATOM 1411 C C . PRO A 1 183 ? -9.478 -2.702 -5.858 1.00 97.19 183 PRO A C 1
ATOM 1413 O O . PRO A 1 183 ? -8.629 -3.273 -5.175 1.00 97.19 183 PRO A O 1
ATOM 1416 N N . ALA A 1 184 ? -10.210 -3.341 -6.773 1.00 97.88 184 ALA A N 1
ATOM 1417 C CA . ALA A 1 184 ? -10.076 -4.758 -7.099 1.00 97.88 184 ALA A CA 1
ATOM 1418 C C . ALA A 1 184 ? -10.129 -4.980 -8.614 1.00 97.88 184 ALA A C 1
ATOM 1420 O O . ALA A 1 184 ? -11.169 -4.799 -9.243 1.00 97.88 184 ALA A O 1
ATOM 1421 N N . LEU A 1 185 ? -9.007 -5.368 -9.206 1.00 96.56 185 LEU A N 1
ATOM 1422 C CA . LEU A 1 185 ? -8.915 -5.754 -10.606 1.00 96.56 185 LEU A CA 1
ATOM 1423 C C . LEU A 1 185 ? -9.039 -7.281 -10.699 1.00 96.56 185 LEU A C 1
ATOM 1425 O O . LEU A 1 185 ? -8.256 -7.983 -10.045 1.00 96.56 185 LEU A O 1
ATOM 1429 N N . PRO A 1 186 ? -10.006 -7.804 -11.475 1.00 96.12 186 PRO A N 1
ATOM 1430 C CA . PRO A 1 186 ? -10.204 -9.241 -11.605 1.00 96.12 186 PRO A CA 1
ATOM 1431 C C . PRO A 1 186 ? -9.002 -9.901 -12.289 1.00 96.12 186 PRO A C 1
ATOM 1433 O O . PRO A 1 186 ? -8.260 -9.257 -13.034 1.00 96.12 186 PRO A O 1
ATOM 1436 N N . ALA A 1 187 ? -8.831 -11.201 -12.050 1.00 96.25 187 ALA A N 1
ATOM 1437 C CA . ALA A 1 187 ? -7.906 -12.002 -12.840 1.00 96.25 187 ALA A CA 1
ATOM 1438 C C . ALA A 1 187 ? -8.373 -12.063 -14.305 1.00 96.25 187 ALA A C 1
ATOM 1440 O O . ALA A 1 187 ? -9.571 -12.065 -14.594 1.00 96.25 187 ALA A O 1
ATOM 1441 N N . ALA A 1 188 ? -7.417 -12.143 -15.223 1.00 95.56 188 ALA A N 1
ATOM 1442 C CA . ALA A 1 188 ? -7.648 -12.335 -16.650 1.00 95.56 188 ALA A CA 1
ATOM 1443 C C . ALA A 1 188 ? -6.536 -13.232 -17.222 1.00 95.56 188 ALA A C 1
ATOM 1445 O O . ALA A 1 188 ? -5.518 -13.425 -16.557 1.00 95.56 188 ALA A O 1
ATOM 1446 N N . PRO A 1 189 ? -6.672 -13.790 -18.438 1.00 95.44 189 PRO A N 1
ATOM 1447 C CA . PRO A 1 189 ? -5.594 -14.562 -19.053 1.00 95.44 189 PRO A CA 1
ATOM 1448 C C . PRO A 1 189 ? -4.265 -13.786 -19.052 1.00 95.44 189 PRO A C 1
ATOM 1450 O O . PRO A 1 189 ? -4.178 -12.690 -19.603 1.00 95.44 189 PRO A O 1
ATOM 1453 N N . GLY A 1 190 ? -3.245 -14.339 -18.388 1.00 95.25 190 GLY A N 1
ATOM 1454 C CA . GLY A 1 190 ? -1.931 -13.702 -18.223 1.00 95.25 190 GLY A CA 1
ATOM 1455 C C . GLY A 1 190 ? -1.854 -12.600 -17.156 1.00 95.25 190 GLY A C 1
ATOM 1456 O O . GLY A 1 190 ? -0.794 -11.994 -16.991 1.00 95.25 190 GLY A O 1
ATOM 1457 N N . PHE A 1 191 ? -2.927 -12.344 -16.403 1.00 96.81 191 PHE A N 1
ATOM 1458 C CA . PHE A 1 191 ? -2.977 -11.326 -15.355 1.00 96.81 191 PHE A CA 1
ATOM 1459 C C . PHE A 1 191 ? -3.542 -11.871 -14.044 1.00 96.81 191 PHE A C 1
ATOM 1461 O O . PHE A 1 191 ? -4.705 -12.267 -13.965 1.00 96.81 191 PHE A O 1
ATOM 1468 N N . ALA A 1 192 ? -2.725 -11.821 -12.992 1.00 97.56 192 ALA A N 1
ATOM 1469 C CA . ALA A 1 192 ? -3.166 -12.140 -11.640 1.00 97.56 192 ALA A CA 1
ATOM 1470 C C . ALA A 1 192 ? -4.181 -11.100 -11.140 1.00 97.56 192 ALA A C 1
ATOM 1472 O O . ALA A 1 192 ? -4.108 -9.917 -11.502 1.00 97.56 192 ALA A O 1
ATOM 1473 N N . ARG A 1 193 ? -5.095 -11.530 -10.263 1.00 98.31 193 ARG A N 1
ATOM 1474 C CA . ARG A 1 193 ? -5.994 -10.624 -9.538 1.00 98.31 193 ARG A CA 1
ATOM 1475 C C . ARG A 1 193 ? -5.163 -9.623 -8.733 1.00 98.31 193 ARG A C 1
ATOM 1477 O O . ARG A 1 193 ? -4.187 -10.008 -8.090 1.00 98.31 193 ARG A O 1
ATOM 1484 N N . LYS A 1 194 ? -5.542 -8.343 -8.745 1.00 98.38 194 LYS A N 1
ATOM 1485 C CA . LYS A 1 194 ? -4.827 -7.278 -8.016 1.00 98.38 194 LYS A CA 1
ATOM 1486 C C . LYS A 1 194 ? -5.781 -6.473 -7.164 1.00 98.38 194 LYS A C 1
ATOM 1488 O O . LYS A 1 194 ? -6.791 -5.995 -7.668 1.00 98.38 194 LYS A O 1
ATOM 1493 N N . VAL A 1 195 ? -5.445 -6.280 -5.896 1.00 98.75 195 VAL A N 1
ATOM 1494 C CA . VAL A 1 195 ? -6.341 -5.624 -4.940 1.00 98.75 195 VAL A CA 1
ATOM 1495 C C . VAL A 1 195 ? -5.606 -4.629 -4.040 1.00 98.75 195 VAL A C 1
ATOM 1497 O O . VAL A 1 195 ? -4.384 -4.688 -3.863 1.00 98.75 195 VAL A O 1
ATOM 1500 N N . LYS A 1 196 ? -6.367 -3.683 -3.487 1.00 98.69 196 LYS A N 1
ATOM 1501 C CA . LYS A 1 196 ? -5.887 -2.585 -2.635 1.00 98.69 196 LYS A CA 1
ATOM 1502 C C . LYS A 1 196 ? -6.673 -2.563 -1.317 1.00 98.69 196 LYS A C 1
ATOM 1504 O O . LYS A 1 196 ? -7.601 -1.766 -1.172 1.00 98.69 196 LYS A O 1
ATOM 1509 N N . PRO A 1 197 ? -6.364 -3.439 -0.343 1.00 98.69 197 PRO A N 1
ATOM 1510 C CA . PRO A 1 197 ? -7.183 -3.558 0.866 1.00 98.69 197 PRO A CA 1
ATOM 1511 C C . PRO A 1 197 ? -7.153 -2.311 1.764 1.00 98.69 197 PRO A C 1
ATOM 1513 O O . PRO A 1 197 ? -8.078 -2.102 2.548 1.00 98.69 197 PRO A O 1
ATOM 1516 N N . LEU A 1 198 ? -6.133 -1.455 1.620 1.00 98.69 198 LEU A N 1
ATOM 1517 C CA . LEU A 1 198 ? -5.992 -0.206 2.374 1.00 98.69 198 LEU A CA 1
ATOM 1518 C C . LEU A 1 198 ? -6.776 0.979 1.793 1.00 98.69 198 LEU A C 1
ATOM 1520 O O . LEU A 1 198 ? -6.728 2.050 2.382 1.00 98.69 198 LEU A O 1
ATOM 1524 N N . TYR A 1 199 ? -7.540 0.829 0.703 1.00 97.69 199 TYR A N 1
ATOM 1525 C CA . TYR A 1 199 ? -8.177 1.966 0.008 1.00 97.69 199 TYR A CA 1
ATOM 1526 C C . TYR A 1 199 ? -9.141 2.817 0.874 1.00 97.69 199 TYR A C 1
ATOM 1528 O O . TYR A 1 199 ? -9.572 3.883 0.448 1.00 97.69 199 TYR A O 1
ATOM 1536 N N . ARG A 1 200 ? -9.519 2.343 2.073 1.00 97.31 200 ARG A N 1
ATOM 1537 C CA . ARG A 1 200 ? -10.389 3.041 3.047 1.00 97.31 200 ARG A CA 1
ATOM 1538 C C . ARG A 1 200 ? -9.625 3.742 4.171 1.00 97.31 200 ARG A C 1
ATOM 1540 O O . ARG A 1 200 ? -10.243 4.399 5.003 1.00 97.31 200 ARG A O 1
ATOM 1547 N N . LEU A 1 201 ? -8.322 3.516 4.257 1.00 98.12 201 LEU A N 1
ATOM 1548 C CA . LEU A 1 201 ? -7.442 3.976 5.321 1.00 98.12 201 LEU A CA 1
ATOM 1549 C C . LEU A 1 201 ? -6.460 4.970 4.718 1.00 98.12 201 LEU A C 1
ATOM 1551 O O . LEU A 1 201 ? -5.948 4.721 3.637 1.00 98.12 201 LEU A O 1
ATOM 1555 N N . GLY A 1 202 ? -6.218 6.088 5.387 1.00 97.19 202 GLY A N 1
ATOM 1556 C CA . GLY A 1 202 ? -5.313 7.122 4.904 1.00 97.19 202 GLY A CA 1
ATOM 1557 C C . GLY A 1 202 ? -3.888 6.986 5.431 1.00 97.19 202 GLY A C 1
ATOM 1558 O O . GLY A 1 202 ? -3.610 6.215 6.355 1.00 97.19 202 GLY A O 1
ATOM 1559 N N . GLU A 1 203 ? -2.979 7.796 4.895 1.00 96.38 203 GLU A N 1
ATOM 1560 C CA . GLU A 1 203 ? -1.556 7.780 5.259 1.00 96.38 203 GLU A CA 1
ATOM 1561 C C . GLU A 1 203 ? -1.325 8.011 6.752 1.00 96.38 203 GLU A C 1
ATOM 1563 O O . GLU A 1 203 ? -0.529 7.305 7.380 1.00 96.38 203 GLU A O 1
ATOM 1568 N N . ARG A 1 204 ? -2.065 8.964 7.336 1.00 96.56 204 ARG A N 1
ATOM 1569 C CA . ARG A 1 204 ? -2.010 9.278 8.771 1.00 96.56 204 ARG A CA 1
ATOM 1570 C C . ARG A 1 204 ? -2.367 8.066 9.630 1.00 96.56 204 ARG A C 1
ATOM 1572 O O . ARG A 1 204 ? -1.766 7.858 10.682 1.00 96.56 204 ARG A O 1
ATOM 1579 N N . GLU A 1 205 ? -3.345 7.275 9.203 1.00 98.12 205 GLU A N 1
ATOM 1580 C CA . GLU A 1 205 ? -3.757 6.080 9.939 1.00 98.12 205 GLU A CA 1
ATOM 1581 C C . GLU A 1 205 ? -2.739 4.965 9.810 1.00 98.12 205 GLU A C 1
ATOM 1583 O O . GLU A 1 205 ? -2.423 4.326 10.808 1.00 98.12 205 GLU A O 1
ATOM 1588 N N . MET A 1 206 ? -2.182 4.758 8.617 1.00 98.25 206 MET A N 1
ATOM 1589 C CA . MET A 1 206 ? -1.114 3.778 8.426 1.00 98.25 206 MET A CA 1
ATOM 1590 C C . MET A 1 206 ? 0.132 4.148 9.227 1.00 98.25 206 MET A C 1
ATOM 1592 O O . MET A 1 206 ? 0.793 3.266 9.767 1.00 98.25 206 MET A O 1
ATOM 1596 N N . ALA A 1 207 ? 0.410 5.444 9.404 1.00 97.75 207 ALA A N 1
ATOM 1597 C CA . ALA A 1 207 ? 1.564 5.889 10.181 1.00 97.75 207 ALA A CA 1
ATOM 1598 C C . ALA A 1 207 ? 1.331 5.621 11.664 1.00 97.75 207 ALA A C 1
ATOM 1600 O O . ALA A 1 207 ? 2.169 5.016 12.330 1.00 97.75 207 ALA A O 1
ATOM 1601 N N . ALA A 1 208 ? 0.148 5.990 12.162 1.00 98.19 208 ALA A N 1
ATOM 1602 C CA . ALA A 1 208 ? -0.256 5.676 13.524 1.00 98.19 208 ALA A CA 1
ATOM 1603 C C . ALA A 1 208 ? -0.270 4.162 13.782 1.00 98.19 208 ALA A C 1
ATOM 1605 O O . ALA A 1 208 ? 0.169 3.729 14.843 1.00 98.19 208 ALA A O 1
ATOM 1606 N N . TYR A 1 209 ? -0.722 3.356 12.816 1.00 98.69 209 TYR A N 1
ATOM 1607 C CA . TYR A 1 209 ? -0.739 1.900 12.925 1.00 98.69 209 TYR A CA 1
ATOM 1608 C C . TYR A 1 209 ? 0.679 1.347 13.080 1.00 98.69 209 TYR A C 1
ATOM 1610 O O . TYR A 1 209 ? 0.953 0.650 14.053 1.00 98.69 209 TYR A O 1
ATOM 1618 N N . CYS A 1 210 ? 1.605 1.727 12.191 1.00 98.44 210 CYS A N 1
ATOM 1619 C CA . CYS A 1 210 ? 2.999 1.295 12.279 1.00 98.44 210 CYS A CA 1
ATOM 1620 C C . CYS A 1 210 ? 3.662 1.704 13.599 1.00 98.44 210 CYS A C 1
ATOM 1622 O O . CYS A 1 210 ? 4.367 0.895 14.194 1.00 98.44 210 CYS A O 1
ATOM 1624 N N . VAL A 1 211 ? 3.405 2.921 14.093 1.00 98.12 211 VAL A N 1
ATOM 1625 C CA . VAL A 1 211 ? 3.939 3.381 15.386 1.00 98.12 211 VAL A CA 1
ATOM 1626 C C . VAL A 1 211 ? 3.413 2.527 16.542 1.00 98.12 211 VAL A C 1
ATOM 1628 O O . VAL A 1 211 ? 4.192 2.094 17.392 1.00 98.12 211 VAL A O 1
ATOM 1631 N N . LEU A 1 212 ? 2.104 2.263 16.583 1.00 98.00 212 LEU A N 1
ATOM 1632 C CA . LEU A 1 212 ? 1.482 1.485 17.657 1.00 98.00 212 LEU A CA 1
ATOM 1633 C C . LEU A 1 212 ? 1.925 0.016 17.644 1.00 98.00 212 LEU A C 1
ATOM 1635 O O . LEU A 1 212 ? 2.193 -0.548 18.703 1.00 98.00 212 LEU A O 1
ATOM 1639 N N . GLU A 1 213 ? 2.079 -0.562 16.454 1.00 97.88 213 GLU A N 1
ATOM 1640 C CA . GLU A 1 213 ? 2.502 -1.953 16.241 1.00 97.88 213 GLU A CA 1
ATOM 1641 C C . GLU A 1 213 ? 4.026 -2.125 16.141 1.00 97.88 213 GLU A C 1
ATOM 1643 O O . GLU A 1 213 ? 4.529 -3.215 15.849 1.00 97.88 213 GLU A O 1
ATOM 1648 N N . ARG A 1 214 ? 4.780 -1.045 16.402 1.00 97.31 214 ARG A N 1
ATOM 1649 C CA . ARG A 1 214 ? 6.253 -1.012 16.398 1.00 97.31 214 ARG A CA 1
ATOM 1650 C C . ARG A 1 214 ? 6.845 -1.596 15.112 1.00 97.31 214 ARG A C 1
ATOM 1652 O O . ARG A 1 214 ? 7.822 -2.348 15.128 1.00 97.31 214 ARG A O 1
ATOM 1659 N N . ILE A 1 215 ? 6.215 -1.265 13.992 1.00 97.94 215 ILE A N 1
ATOM 1660 C CA . ILE A 1 215 ? 6.672 -1.613 12.655 1.00 97.94 215 ILE A CA 1
ATOM 1661 C C . ILE A 1 215 ? 7.668 -0.540 12.247 1.00 97.94 215 ILE A C 1
ATOM 1663 O O . ILE A 1 215 ? 7.289 0.596 11.983 1.00 97.94 215 ILE A O 1
ATOM 1667 N N . ASP A 1 216 ? 8.937 -0.919 12.227 1.00 96.94 216 ASP A N 1
ATOM 1668 C CA . ASP A 1 216 ? 10.001 -0.090 11.679 1.00 96.94 216 ASP A CA 1
ATOM 1669 C C . ASP A 1 216 ? 9.971 -0.146 10.145 1.00 96.94 216 ASP A C 1
ATOM 1671 O O . ASP A 1 216 ? 9.818 -1.231 9.573 1.00 96.94 216 ASP A O 1
ATOM 1675 N N . TYR A 1 217 ? 10.072 1.010 9.495 1.00 96.50 217 TYR A N 1
ATOM 1676 C CA . TYR A 1 217 ? 9.899 1.166 8.053 1.00 96.50 217 TYR A CA 1
ATOM 1677 C C . TYR A 1 217 ? 10.782 2.290 7.516 1.00 96.50 217 TYR A C 1
ATOM 1679 O O . TYR A 1 217 ? 11.137 3.211 8.250 1.00 96.50 217 TYR A O 1
ATOM 1687 N N . GLN A 1 218 ? 11.063 2.255 6.214 1.00 94.19 218 GLN A N 1
ATOM 1688 C CA . GLN A 1 218 ? 11.825 3.320 5.570 1.00 94.19 218 GLN A CA 1
ATOM 1689 C C . GLN A 1 218 ? 11.011 4.619 5.531 1.00 94.19 218 GLN A C 1
ATOM 1691 O O . GLN A 1 218 ? 9.950 4.677 4.900 1.00 94.19 218 GLN A O 1
ATOM 1696 N N . VAL A 1 219 ? 11.505 5.645 6.225 1.00 89.81 219 VAL A N 1
ATOM 1697 C CA . VAL A 1 219 ? 10.881 6.977 6.291 1.00 89.81 219 VAL A CA 1
ATOM 1698 C C . VAL A 1 219 ? 11.302 7.845 5.109 1.00 89.81 219 VAL A C 1
ATOM 1700 O O . VAL A 1 219 ? 10.495 8.639 4.627 1.00 89.81 219 VAL A O 1
ATOM 1703 N N . ASP A 1 220 ? 12.538 7.680 4.642 1.00 86.81 220 ASP A N 1
ATOM 1704 C CA . ASP A 1 220 ? 13.088 8.486 3.563 1.00 86.81 220 ASP A CA 1
ATOM 1705 C C . ASP A 1 220 ? 12.336 8.247 2.251 1.00 86.81 220 ASP A C 1
ATOM 1707 O O . ASP A 1 220 ? 12.020 7.119 1.856 1.00 86.81 220 ASP A O 1
ATOM 1711 N N . GLU A 1 221 ? 12.036 9.341 1.555 1.00 86.44 221 GLU A N 1
ATOM 1712 C CA . GLU A 1 221 ? 11.426 9.273 0.237 1.00 86.44 221 GLU A CA 1
ATOM 1713 C C . GLU A 1 221 ? 12.448 8.825 -0.809 1.00 86.44 221 GLU A C 1
ATOM 1715 O O . GLU A 1 221 ? 13.639 9.135 -0.747 1.00 86.44 221 GLU A O 1
ATOM 1720 N N . CYS A 1 222 ? 11.969 8.112 -1.828 1.00 88.56 222 CYS A N 1
ATOM 1721 C CA . CYS A 1 222 ? 12.821 7.714 -2.937 1.00 88.56 222 CYS A CA 1
ATOM 1722 C C . CYS A 1 222 ? 13.410 8.962 -3.625 1.00 88.56 222 CYS A C 1
ATOM 1724 O O . CYS A 1 222 ? 12.639 9.818 -4.066 1.00 88.56 222 CYS A O 1
ATOM 1726 N N . PRO A 1 223 ? 14.736 9.051 -3.839 1.00 88.44 223 PRO A N 1
ATOM 1727 C CA . PRO A 1 223 ? 15.360 10.234 -4.446 1.00 88.44 223 PRO A CA 1
ATOM 1728 C C . PRO A 1 223 ? 14.837 10.527 -5.863 1.00 88.44 223 PRO A C 1
ATOM 1730 O O . PRO A 1 223 ? 14.782 11.677 -6.304 1.00 88.44 223 PRO A O 1
ATOM 1733 N N . MET A 1 224 ? 14.377 9.488 -6.570 1.00 86.06 224 MET A N 1
ATOM 1734 C CA . MET A 1 224 ? 13.771 9.604 -7.899 1.00 86.06 224 MET A CA 1
ATOM 1735 C C . MET A 1 224 ? 12.291 10.024 -7.888 1.00 86.06 224 MET A C 1
ATOM 1737 O O . MET A 1 224 ? 11.713 10.190 -8.961 1.00 86.06 224 MET A O 1
ATOM 1741 N N . ALA A 1 225 ? 11.664 10.190 -6.717 1.00 84.31 225 ALA A N 1
ATOM 1742 C CA . ALA A 1 225 ? 10.301 10.711 -6.591 1.00 84.31 225 ALA A CA 1
ATOM 1743 C C . ALA A 1 225 ? 10.230 12.244 -6.722 1.00 84.31 225 ALA A C 1
ATOM 1745 O O . ALA A 1 225 ? 9.136 12.796 -6.861 1.00 84.31 225 ALA A O 1
ATOM 1746 N N . THR A 1 226 ? 11.375 12.934 -6.725 1.00 78.19 226 THR A N 1
ATOM 1747 C CA . THR A 1 226 ? 11.453 14.390 -6.887 1.00 78.19 226 THR A CA 1
ATOM 1748 C C . THR A 1 226 ? 10.712 14.847 -8.149 1.00 78.19 226 THR A C 1
ATOM 1750 O O . THR A 1 226 ? 10.953 14.350 -9.249 1.00 78.19 226 THR A O 1
ATOM 1753 N N . GLY A 1 227 ? 9.795 15.808 -8.000 1.00 75.88 227 GLY A N 1
ATOM 1754 C CA . GLY A 1 227 ? 8.959 16.311 -9.099 1.00 75.88 227 GLY A CA 1
ATOM 1755 C C . GLY A 1 227 ? 7.711 15.468 -9.399 1.00 75.88 227 GLY A C 1
ATOM 1756 O O . GLY A 1 227 ? 6.997 15.754 -10.365 1.00 75.88 227 GLY A O 1
ATOM 1757 N N . ASN A 1 228 ? 7.407 14.450 -8.586 1.00 80.50 228 ASN A N 1
ATOM 1758 C CA . ASN A 1 228 ? 6.168 13.692 -8.709 1.00 80.50 228 ASN A CA 1
ATOM 1759 C C . ASN A 1 228 ? 4.946 14.558 -8.349 1.00 80.50 228 ASN A C 1
ATOM 1761 O O . ASN A 1 228 ? 4.734 14.933 -7.197 1.00 80.50 228 ASN A O 1
ATOM 1765 N N . ARG A 1 229 ? 4.089 14.807 -9.346 1.00 86.31 229 ARG A N 1
ATOM 1766 C CA . ARG A 1 229 ? 2.853 15.599 -9.208 1.00 86.31 229 ARG A CA 1
ATOM 1767 C C . ARG A 1 229 ? 1.873 15.031 -8.178 1.00 86.31 229 ARG A C 1
ATOM 1769 O O . ARG A 1 229 ? 1.077 15.789 -7.635 1.00 86.31 229 ARG A O 1
ATOM 1776 N N . HIS A 1 230 ? 1.941 13.731 -7.882 1.00 86.81 230 HIS A N 1
ATOM 1777 C CA . HIS A 1 230 ? 1.067 13.100 -6.893 1.00 86.81 230 HIS A CA 1
ATOM 1778 C C . HIS A 1 230 ? 1.238 13.708 -5.498 1.00 86.81 230 HIS A C 1
ATOM 1780 O O . HIS A 1 230 ? 0.251 13.811 -4.777 1.00 86.81 230 HIS A O 1
ATOM 1786 N N . LEU A 1 231 ? 2.446 14.155 -5.131 1.00 88.62 231 LEU A N 1
ATOM 1787 C CA . LEU A 1 231 ? 2.683 14.806 -3.839 1.00 88.62 231 LEU A CA 1
ATOM 1788 C C . LEU A 1 231 ? 1.888 16.116 -3.725 1.00 88.62 231 LEU A C 1
ATOM 1790 O O . LEU A 1 231 ? 1.203 16.335 -2.731 1.00 88.62 231 LEU A O 1
ATOM 1794 N N . ALA A 1 232 ? 1.875 16.929 -4.786 1.00 92.50 232 ALA A N 1
ATOM 1795 C CA . ALA A 1 232 ? 1.095 18.168 -4.832 1.00 92.50 232 ALA A CA 1
ATOM 1796 C C . ALA A 1 232 ? -0.426 17.915 -4.796 1.00 92.50 232 ALA A C 1
ATOM 1798 O O . ALA A 1 232 ? -1.184 18.690 -4.205 1.00 92.50 232 ALA A O 1
ATOM 1799 N N . TYR A 1 233 ? -0.894 16.817 -5.403 1.00 95.81 233 TYR A N 1
ATOM 1800 C CA . TYR A 1 233 ? -2.299 16.408 -5.312 1.00 95.81 233 TYR A CA 1
ATOM 1801 C C . TYR A 1 233 ? -2.674 15.990 -3.893 1.00 95.81 233 TYR A C 1
ATOM 1803 O O . TYR A 1 233 ? -3.692 16.457 -3.387 1.00 95.81 233 TYR A O 1
ATOM 1811 N N . LYS A 1 234 ? -1.836 15.186 -3.228 1.00 95.38 234 LYS A N 1
ATOM 1812 C CA . LYS A 1 234 ? -2.037 14.814 -1.821 1.00 95.38 234 LYS A CA 1
ATOM 1813 C C . LYS A 1 234 ? -2.055 16.036 -0.913 1.00 95.38 234 LYS A C 1
ATOM 1815 O O . LYS A 1 234 ? -2.957 16.157 -0.097 1.00 95.38 234 LYS A O 1
ATOM 1820 N N . GLU A 1 235 ? -1.130 16.978 -1.087 1.00 95.06 235 GLU A N 1
ATOM 1821 C CA . GLU A 1 235 ? -1.115 18.229 -0.318 1.00 95.06 235 GLU A CA 1
ATOM 1822 C C . GLU A 1 235 ? -2.423 19.019 -0.488 1.00 95.06 235 GLU A C 1
ATOM 1824 O O . GLU A 1 235 ? -3.041 19.439 0.493 1.00 95.06 235 GLU A O 1
ATOM 1829 N N . SER A 1 236 ? -2.894 19.153 -1.731 1.00 96.50 236 SER A N 1
ATOM 1830 C CA . SER A 1 236 ? -4.145 19.853 -2.046 1.00 96.50 236 SER A CA 1
ATOM 1831 C C . SER A 1 236 ? -5.366 19.171 -1.417 1.00 96.50 236 SER A C 1
ATOM 1833 O O . SER A 1 236 ? -6.219 19.842 -0.832 1.00 96.50 236 SER A O 1
ATOM 1835 N N . LEU A 1 237 ? -5.439 17.840 -1.505 1.00 97.44 237 LEU A N 1
ATOM 1836 C CA . LEU A 1 237 ? -6.508 17.033 -0.913 1.00 97.44 237 LEU A CA 1
ATOM 1837 C C . LEU A 1 237 ? -6.464 17.078 0.618 1.00 97.44 237 LEU A C 1
ATOM 1839 O O . LEU A 1 237 ? -7.493 17.294 1.248 1.00 97.44 237 LEU A O 1
ATOM 1843 N N . ASN A 1 238 ? -5.279 17.006 1.222 1.00 96.38 238 ASN A N 1
ATOM 1844 C CA . ASN A 1 238 ? -5.099 17.129 2.668 1.00 96.38 238 ASN A CA 1
ATOM 1845 C C . ASN A 1 238 ? -5.534 18.505 3.188 1.00 96.38 238 ASN A C 1
ATOM 1847 O O . ASN A 1 238 ? -6.141 18.611 4.257 1.00 96.38 238 ASN A O 1
ATOM 1851 N N . ALA A 1 239 ? -5.294 19.571 2.419 1.00 96.81 239 ALA A N 1
ATOM 1852 C CA . ALA A 1 239 ? -5.799 20.900 2.748 1.00 96.81 239 ALA A CA 1
ATOM 1853 C C . ALA A 1 239 ? -7.335 20.987 2.664 1.00 96.81 239 ALA A C 1
ATOM 1855 O O . ALA A 1 239 ? -7.946 21.781 3.387 1.00 96.81 239 ALA A O 1
ATOM 1856 N N . LEU A 1 240 ? -7.980 20.222 1.778 1.00 96.62 240 LEU A N 1
ATOM 1857 C CA . LEU A 1 240 ? -9.441 20.099 1.734 1.00 96.62 240 LEU A CA 1
ATOM 1858 C C . LEU A 1 240 ? -9.958 19.284 2.922 1.00 96.62 240 LEU A C 1
ATOM 1860 O O . LEU A 1 240 ? -10.797 19.794 3.658 1.00 96.62 240 LEU A O 1
ATOM 1864 N N . GLU A 1 241 ? -9.386 18.110 3.182 1.00 96.44 241 GLU A N 1
ATOM 1865 C CA . GLU A 1 241 ? -9.757 17.216 4.288 1.00 96.44 241 GLU A CA 1
ATOM 1866 C C . GLU A 1 241 ? -9.636 17.901 5.661 1.00 96.44 241 GLU A C 1
ATOM 1868 O O . GLU A 1 241 ? -10.469 17.709 6.548 1.00 96.44 241 GLU A O 1
ATOM 1873 N N . LEU A 1 242 ? -8.646 18.785 5.840 1.00 94.12 242 LEU A N 1
ATOM 1874 C CA . LEU A 1 242 ? -8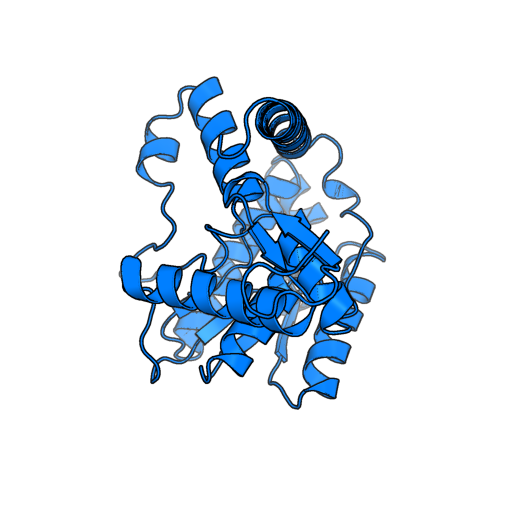.507 19.580 7.063 1.00 94.12 242 LEU A CA 1
ATOM 1875 C C . LEU A 1 242 ? -9.688 20.543 7.287 1.00 94.12 242 LEU A C 1
ATOM 1877 O O . LEU A 1 242 ? -10.072 20.791 8.434 1.00 94.12 242 LEU A O 1
ATOM 1881 N N . ARG A 1 243 ? -10.242 21.102 6.204 1.00 96.12 243 ARG A N 1
ATOM 1882 C CA . ARG A 1 243 ? -11.347 22.076 6.223 1.00 96.12 243 ARG A CA 1
ATOM 1883 C C . ARG A 1 243 ? -12.721 21.408 6.162 1.00 96.12 243 ARG A C 1
ATOM 1885 O O . ARG A 1 243 ? -13.678 21.950 6.707 1.00 96.12 243 ARG A O 1
ATOM 1892 N N . SER A 1 244 ? -12.815 20.251 5.515 1.00 95.56 244 SER A N 1
ATOM 1893 C CA . SER A 1 244 ? -14.040 19.484 5.308 1.00 95.56 244 SER A CA 1
ATOM 1894 C C . SER A 1 244 ? -13.750 17.984 5.479 1.00 95.56 244 SER A C 1
ATOM 1896 O O . SER A 1 244 ? -13.494 17.296 4.495 1.00 95.56 244 SER A O 1
ATOM 1898 N N . PRO A 1 245 ? -13.747 17.471 6.727 1.00 94.75 245 PRO A N 1
ATOM 1899 C CA . PRO A 1 245 ? -13.406 16.075 6.993 1.00 94.75 245 PRO A CA 1
ATOM 1900 C C . PRO A 1 245 ? -14.355 15.083 6.309 1.00 94.75 245 PRO A C 1
ATOM 1902 O O . PRO A 1 245 ? -15.569 15.156 6.509 1.00 94.75 245 PRO A O 1
ATOM 1905 N N . GLY A 1 246 ? -13.791 14.113 5.592 1.00 92.62 246 GLY A N 1
ATOM 1906 C CA . GLY A 1 246 ? -14.503 13.144 4.759 1.00 92.62 246 GLY A CA 1
ATOM 1907 C C . GLY A 1 246 ? -14.629 13.539 3.282 1.00 92.62 246 GLY A C 1
ATOM 1908 O O . GLY A 1 246 ? -15.516 12.993 2.623 1.00 92.62 246 GLY A O 1
ATOM 1909 N N . SER A 1 247 ? -13.801 14.476 2.800 1.00 92.00 247 SER A N 1
ATOM 1910 C CA . SER A 1 247 ? -13.698 14.843 1.373 1.00 92.00 247 SER A CA 1
ATOM 1911 C C . SER A 1 247 ? -13.009 13.747 0.565 1.00 92.00 247 SER A C 1
ATOM 1913 O O . SER A 1 247 ? -13.451 13.520 -0.582 1.00 92.00 247 SER A O 1
#

Solvent-accessible surface area (backbone atoms only — not comparable to full-atom values): 13234 Å² total; per-residue (Å²): 110,49,11,70,83,84,60,46,71,33,79,48,77,40,67,60,71,76,40,27,24,24,72,71,59,40,53,54,47,53,49,49,48,32,52,48,42,28,62,76,60,65,58,71,58,74,86,41,41,34,36,29,47,31,66,15,28,51,44,22,50,45,47,50,50,45,40,46,74,74,62,36,52,63,35,37,37,33,70,39,44,63,44,84,76,58,39,60,52,20,48,48,29,41,51,55,53,24,66,77,66,79,46,60,70,47,79,48,39,31,43,83,78,69,72,43,27,32,67,54,47,9,63,76,68,73,41,60,47,61,60,33,39,54,52,54,51,56,49,52,56,35,50,52,29,60,78,69,71,35,64,29,37,39,38,40,48,24,26,50,55,54,51,18,52,49,51,52,30,60,77,70,64,36,62,71,59,59,74,65,69,61,60,55,43,73,60,48,96,96,37,54,20,37,32,26,47,37,48,86,41,39,65,70,53,40,49,52,48,25,63,75,69,69,54,72,48,49,81,77,74,62,83,70,52,71,89,50,65,55,59,60,39,37,53,54,49,51,58,43,32,74,77,42,59,73,110

Secondary structure (DSSP, 8-state):
-B-TTT-SB-SEEEGGGTEEE-HHHHHHHHHHHHHHHHHHTT---TTS-EEEE--SSHHHHHHHHHHHHTT--EEEEEEE---TTHHHHHHHHHHHHHHHHT--EEEEEHHHHHS--HHHHHHHHT--HHHHHHHHHHHHHHHHHHHTT-SEEEE---HHHHHHHHHHHHHTT-HHHHHH--SEEPPBTTB-EEE-TTTTS-HHHHHHHHHHTT-----SPPGGGTT-HHHHHHHHHHHHHHHSTT-

pLDDT: mean 95.5, std 3.98, range [75.88, 98.88]

Sequence (247 aa):
MKCRVCRGPAVIDLRRHNANFCPEHFVAHCEEQVRRAVRHFAMFEPGDRVLVAVSGGKDSLALWDLLVRLGYTADGLYVGLGIDGYSDESLGHARAYAARRDLTLHVVDLATDLGFTVPEAATATRRAPCGACGLSKRHVFNRYALDHGYDVVCTGHNLDDEAAVLLGNVLHWDLDALARQHPALPAAPGFARKVKPLYRLGEREMAAYCVLERIDYQVDECPMATGNRHLAYKESLNALELRSPGS

Foldseek 3Di:
DAAPPPRHDFPDDQVLVRGTHHLVVLLVVQLVLLVCQCVVVVQDDQPFAEEQEAQLALLSLLVQVSCVVNNHNYAYEYEQQPQPPRSVVSVVLVVVSCVVVVGHYHYHYCCVNVVDHLVRQCVVVVHQSVVSVVVVSQLCQFVVCVVVVGQEYEYRQAQLNLQLQCVVCVVVVVPVSNVPRDQWDPDDVSGHIYHYSRNHPDPVSSVSSCVSVVRDGDPDDRPSCPPPCSVVSSVVVVVVCVVPPPD

Nearest PDB structures (foldseek):
  5ztb-assembly3_C  TM=9.817E-01  e=8.495E-30  Thermus thermophilus HB27
  5ztb-assembly2_A  TM=9.772E-01  e=1.853E-29  Thermus thermophilus HB27
  5gha-assembly1_B  TM=9.823E-01  e=4.292E-29  Thermus thermophilus HB27
  5b4e-assembly1_A-2  TM=9.734E-01  e=2.356E-29  Thermus thermophilus HB27
  5gha-assembly2_C  TM=9.660E-01  e=3.720E-28  Thermus thermophilus HB27

Mean predicted aligned error: 3.29 Å